Protein AF-A0A367RXK4-F1 (afdb_monomer)

Sequence (359 aa):
MDIIHFNPKTVFDVYQSHCEVLKSQDNNSQHDVTAGIRTALIRYTLPKWGFPLPSRSKLTSEEINAGLEFMKEVPISELKNALSYQQEVFNSLGNVASSRNYRFHLNKMLVWCHDQSWWKNAVKTNADKYCPPIRLKRGRVSDKVRVTNKKVTPRNANYSYRLKEEETEPGLQQELDNFFSFQTTIIGSRKRQDATLRPRSAMAHVNNSKRLLGWLHRFKGVPLEELSLKKLVPTSGLTRDGHRDEDAIEEVIDWIDEHLQWLREVREASPNTELKCVESLVAVAKFLYHKESKYQSRVQVGGRRDTCKLGHVVNNYCREALVDLLTCPKMIKEELNFCTVNRSFHLFLSLTLAHKWPF

Organism: NCBI:txid1844469

Secondary structure (DSSP, 8-state):
---------BHHHHHHHHHHHHHHH-TT-SS-TTHHHHHHHHTTTGGGGTPPPP-SSS--HHHHHHHHHHHHHSBGGGGGGHHHHHHHHHHHH---TTHHHHHHHHHHHHHHHHTSTTHHHHT---GGGS----S-TTS---SS---------TTSTT---SPPSTTS-HHHHHHHHHHHHHHH----SS--SSPPPPHHHHHHHHHHHHHHHHHHHHHH---GGG--GGGTS---SB-TTS-B-HHHHHHHHHHHHHHHHHHHHHH---HHHHHHHHHHHHHHHHHHHTTHHHHS-GGGGSS---S---S-HHHHHHHHHHHTTT--HHHHHHHTTS---S--HHHHHHHHTSS----

Radius of gyration: 31.73 Å; Cα contacts (8 Å, |Δi|>4): 237; chains: 1; bounding box: 57×64×86 Å

pLDDT: mean 80.11, std 23.35, range [25.17, 98.38]

Solvent-accessible surface area (backbone atoms only — not comparable to full-atom values): 21804 Å² total; per-residue (Å²): 131,85,82,71,94,66,76,65,66,19,41,35,51,50,51,52,56,51,45,52,52,55,49,72,74,46,84,79,60,94,60,74,81,53,54,54,41,51,47,27,41,52,61,37,28,36,42,74,76,70,43,80,71,73,91,59,97,65,84,47,73,65,58,49,51,52,42,52,57,51,26,58,73,38,54,41,48,57,62,80,49,38,73,57,39,27,49,52,43,40,62,75,72,44,91,56,89,59,51,69,58,32,50,50,39,46,49,52,53,51,54,56,43,68,73,38,84,50,41,66,68,54,50,58,63,71,49,95,79,40,76,77,79,73,93,50,86,90,50,90,76,54,95,57,78,78,78,65,86,65,76,78,41,73,61,37,89,84,44,74,52,47,55,49,77,90,64,49,48,72,68,43,47,52,52,50,51,51,48,43,44,64,41,46,52,82,75,68,94,60,82,61,95,64,79,66,41,56,66,73,60,34,50,49,34,54,54,42,50,37,29,54,53,20,40,38,35,76,75,68,65,46,56,69,90,73,56,44,77,53,75,79,46,82,66,87,33,53,42,98,88,67,45,78,32,63,71,60,40,50,54,51,47,55,54,50,49,52,53,50,50,46,35,43,77,46,48,64,50,52,72,72,55,50,51,53,46,51,57,26,49,56,53,49,45,49,61,76,41,56,64,62,73,64,65,71,56,73,72,73,76,68,69,76,91,63,98,62,98,73,91,54,66,75,70,36,49,74,37,44,65,56,32,68,74,68,55,63,68,73,52,55,66,60,45,75,77,53,74,93,75,91,82,63,70,72,63,49,63,63,56,68,75,73,72,84,83,80,135

Foldseek 3Di:
DDQPPDQDFFQLSLLVVVLVVQCVVCVDDPDRSSLLQLCLCLAQQCVLVPHDHDPDPDQDPVSSVVSSVVRRVHTPLSLVCRLVSSVVSCVVVDDDVCSVSSSVSSVVSVVVLVPRPNNCVRNPPVVVPPDPPDPPVVDPPPVPPPPPVPDCFLQHPPDALFDDPVLADPVQVVQLVLLLCVQAPPPDPPDDPDDRDDSVLSVLLSRLLSNVLSCCCPPVVDHSVRRHLCVLPVDLQADPVRDGNVVSLVVNVVVLVVVVVCCCPRHVDDVVVSVSSLVSNLSSSCSVCVPVLVPPDCVVVPPDPPDDPPPCPSVCCSCVVSCVVPDPPVVVVVCVVPDDDDDDPVVVVVVVVPDDDDD

Structure (mmCIF, N/CA/C/O backbone):
data_AF-A0A367RXK4-F1
#
_entry.id   AF-A0A367RXK4-F1
#
loop_
_atom_site.group_PDB
_atom_site.id
_atom_site.type_symbol
_atom_site.label_atom_id
_atom_site.label_alt_id
_atom_site.label_comp_id
_atom_site.label_asym_id
_atom_site.label_entity_id
_atom_site.label_seq_id
_atom_site.pdbx_PDB_ins_code
_atom_site.Cartn_x
_atom_site.Cartn_y
_atom_site.Cartn_z
_atom_site.occupancy
_atom_site.B_iso_or_equiv
_atom_site.auth_seq_id
_atom_site.auth_comp_id
_atom_site.auth_asym_id
_atom_site.auth_atom_id
_atom_site.pdbx_PDB_model_num
ATOM 1 N N . MET A 1 1 ? -9.122 12.058 -32.932 1.00 55.03 1 MET A N 1
ATOM 2 C CA . MET A 1 1 ? -7.810 11.570 -33.396 1.00 55.03 1 MET A CA 1
ATOM 3 C C . MET A 1 1 ? -8.080 10.861 -34.698 1.00 55.03 1 MET A C 1
ATOM 5 O O . MET A 1 1 ? -8.753 9.836 -34.666 1.00 55.03 1 MET A O 1
ATOM 9 N N . ASP A 1 2 ? -7.674 11.454 -35.814 1.00 48.31 2 ASP A N 1
ATOM 10 C CA . ASP A 1 2 ? -7.877 10.841 -37.123 1.00 48.31 2 ASP A CA 1
ATOM 11 C C . ASP A 1 2 ? -7.058 9.555 -37.202 1.00 48.31 2 ASP A C 1
ATOM 13 O O . ASP A 1 2 ? -5.872 9.526 -36.866 1.00 48.31 2 ASP A O 1
ATOM 17 N N . ILE A 1 3 ? -7.721 8.465 -37.576 1.00 54.34 3 ILE A N 1
ATOM 18 C CA . ILE A 1 3 ? -7.092 7.157 -37.715 1.00 54.34 3 ILE A CA 1
ATOM 19 C C . ILE A 1 3 ? -6.316 7.197 -39.029 1.00 54.34 3 ILE A C 1
ATOM 21 O O . ILE A 1 3 ? -6.854 6.902 -40.094 1.00 54.34 3 ILE A O 1
ATOM 25 N N . ILE A 1 4 ? -5.053 7.612 -38.972 1.00 57.44 4 ILE A N 1
ATOM 26 C CA . ILE A 1 4 ? -4.162 7.529 -40.127 1.00 57.44 4 ILE A CA 1
ATOM 27 C C . ILE A 1 4 ? -4.018 6.040 -40.464 1.00 57.44 4 ILE A C 1
ATOM 29 O O . ILE A 1 4 ? -3.531 5.256 -39.647 1.00 57.44 4 ILE A O 1
ATOM 33 N N . HIS A 1 5 ? -4.437 5.638 -41.666 1.00 68.25 5 HIS A N 1
ATOM 34 C CA . HIS A 1 5 ? -4.214 4.296 -42.216 1.00 68.25 5 HIS A CA 1
ATOM 35 C C . HIS A 1 5 ? -2.736 4.102 -42.600 1.00 68.25 5 HIS A C 1
ATOM 37 O O . HIS A 1 5 ? -2.394 3.819 -43.745 1.00 68.25 5 HIS A O 1
ATOM 43 N N . PHE A 1 6 ? -1.840 4.291 -41.636 1.00 82.56 6 PHE A N 1
ATOM 44 C CA . PHE A 1 6 ? -0.409 4.093 -41.793 1.00 82.56 6 PHE A CA 1
ATOM 45 C C . PHE A 1 6 ? -0.049 2.663 -41.389 1.00 82.56 6 PHE A C 1
ATOM 47 O O . PHE A 1 6 ? -0.399 2.216 -40.296 1.00 82.56 6 PHE A O 1
ATOM 54 N N . ASN A 1 7 ? 0.634 1.937 -42.275 1.00 90.00 7 ASN A N 1
ATOM 55 C CA . ASN A 1 7 ? 1.140 0.593 -42.004 1.00 90.00 7 ASN A CA 1
ATOM 56 C C . ASN A 1 7 ? 2.679 0.631 -41.987 1.00 90.00 7 ASN A C 1
ATOM 58 O O . ASN A 1 7 ? 3.295 0.421 -43.037 1.00 90.00 7 ASN A O 1
ATOM 62 N N . PRO A 1 8 ? 3.296 0.966 -40.838 1.00 94.62 8 PRO A N 1
ATOM 63 C CA . PRO A 1 8 ? 4.744 1.106 -40.735 1.00 94.62 8 PRO A CA 1
ATOM 64 C C . PRO A 1 8 ? 5.441 -0.227 -41.018 1.00 94.62 8 PRO A C 1
ATOM 66 O O . PRO A 1 8 ? 5.018 -1.281 -40.533 1.00 94.62 8 PRO A O 1
ATOM 69 N N . LYS A 1 9 ? 6.527 -0.181 -41.793 1.00 95.25 9 LYS A N 1
ATOM 70 C CA . LYS A 1 9 ? 7.332 -1.368 -42.129 1.00 95.25 9 LYS A CA 1
ATOM 71 C C . LYS A 1 9 ? 8.598 -1.442 -41.282 1.00 95.25 9 LYS A C 1
ATOM 73 O O . LYS A 1 9 ? 9.065 -2.534 -40.951 1.00 95.25 9 LYS A O 1
ATOM 78 N N . THR A 1 10 ? 9.132 -0.283 -40.923 1.00 97.50 10 THR A N 1
ATOM 79 C CA . THR A 1 10 ? 10.448 -0.127 -40.304 1.00 97.50 10 THR A CA 1
ATOM 80 C C . THR A 1 10 ? 10.332 0.500 -38.918 1.00 97.50 10 THR A C 1
ATOM 82 O O . THR A 1 10 ? 9.300 1.072 -38.554 1.00 97.50 10 THR A O 1
ATOM 85 N N . VAL A 1 11 ? 11.396 0.407 -38.119 1.00 97.31 11 VAL A N 1
ATOM 86 C CA . VAL A 1 11 ? 11.463 1.111 -36.827 1.00 97.31 11 VAL A CA 1
ATOM 87 C C . VAL A 1 11 ? 11.439 2.630 -37.022 1.00 97.31 11 VAL A C 1
ATOM 89 O O . VAL A 1 11 ? 10.850 3.339 -36.202 1.00 97.31 11 VAL A O 1
ATOM 92 N N . PHE A 1 12 ? 12.031 3.126 -38.112 1.00 98.00 12 PHE A N 1
ATOM 93 C CA . PHE A 1 12 ? 12.039 4.550 -38.446 1.00 98.00 12 PHE A CA 1
ATOM 94 C C . PHE A 1 12 ? 10.624 5.105 -38.644 1.00 98.00 12 PHE A C 1
ATOM 96 O O . PHE A 1 12 ? 10.294 6.134 -38.055 1.00 98.00 12 PHE A O 1
ATOM 103 N N . ASP A 1 13 ? 9.773 4.387 -39.380 1.00 97.00 13 ASP A N 1
ATOM 104 C CA . ASP A 1 13 ? 8.375 4.772 -39.620 1.00 97.00 13 ASP A CA 1
ATOM 105 C C . ASP A 1 13 ? 7.622 4.996 -38.297 1.00 97.00 13 ASP A C 1
ATOM 107 O O . ASP A 1 13 ? 6.962 6.014 -38.089 1.00 97.00 13 ASP A O 1
ATOM 111 N N . VAL A 1 14 ? 7.779 4.056 -37.358 1.00 96.94 14 VAL A N 1
ATOM 112 C CA . VAL A 1 14 ? 7.170 4.119 -36.020 1.00 96.94 14 VAL A CA 1
ATOM 113 C C . VAL A 1 14 ? 7.707 5.301 -35.220 1.00 96.94 14 VAL A C 1
ATOM 115 O O . VAL A 1 14 ? 6.940 6.030 -34.585 1.00 96.94 14 VAL A O 1
ATOM 118 N N . TYR A 1 15 ? 9.028 5.486 -35.234 1.00 97.81 15 TYR A N 1
ATOM 119 C CA . TYR A 1 15 ? 9.692 6.583 -34.542 1.00 97.81 15 TYR A CA 1
ATOM 120 C C . TYR A 1 15 ? 9.209 7.943 -35.057 1.00 97.81 15 TYR A C 1
ATOM 122 O O . TYR A 1 15 ? 8.906 8.822 -34.245 1.00 97.81 15 TYR A O 1
ATOM 130 N N . GLN A 1 16 ? 9.093 8.108 -36.376 1.00 97.44 16 GLN A N 1
ATOM 131 C CA . GLN A 1 16 ? 8.635 9.345 -37.000 1.00 97.44 16 GLN A CA 1
ATOM 132 C C . GLN A 1 16 ? 7.192 9.664 -36.596 1.00 97.44 16 GLN A C 1
ATOM 134 O O . GLN A 1 16 ? 6.947 10.746 -36.056 1.00 97.44 16 GLN A O 1
ATOM 139 N N . SER A 1 17 ? 6.269 8.708 -36.743 1.00 95.75 17 SER A N 1
ATOM 140 C CA . SER A 1 17 ? 4.870 8.904 -36.338 1.00 95.75 17 SER A CA 1
ATOM 141 C C . SER A 1 17 ? 4.739 9.221 -34.844 1.00 95.75 17 SER A C 1
ATOM 143 O O . SER A 1 17 ? 3.982 10.109 -34.453 1.00 95.75 17 SER A O 1
ATOM 145 N N . HIS A 1 18 ? 5.512 8.556 -33.981 1.00 96.62 18 HIS A N 1
ATOM 146 C CA . HIS A 1 18 ? 5.501 8.862 -32.549 1.00 96.62 18 HIS A CA 1
ATOM 147 C C . HIS A 1 18 ? 6.065 10.263 -32.248 1.00 96.62 18 HIS A C 1
ATOM 149 O O . HIS A 1 18 ? 5.551 10.960 -31.372 1.00 96.62 18 HIS A O 1
ATOM 155 N N . CYS A 1 19 ? 7.095 10.713 -32.972 1.00 96.50 19 CYS A N 1
ATOM 156 C CA . CYS A 1 19 ? 7.625 12.072 -32.831 1.00 96.50 19 CYS A CA 1
ATOM 157 C C . CYS A 1 19 ? 6.608 13.142 -33.239 1.00 96.50 19 CYS A C 1
ATOM 159 O O . CYS A 1 19 ? 6.538 14.178 -32.580 1.00 96.50 19 CYS A O 1
ATOM 161 N N . GLU A 1 20 ? 5.825 12.906 -34.290 1.00 95.56 20 GLU A N 1
ATOM 162 C CA . GLU A 1 20 ? 4.738 13.802 -34.707 1.00 95.56 20 GLU A CA 1
ATOM 163 C C . GLU A 1 20 ? 3.678 13.930 -33.607 1.00 95.56 20 GLU A C 1
ATOM 165 O O . GLU A 1 20 ? 3.304 15.044 -33.234 1.00 95.56 20 GLU A O 1
ATOM 170 N N . VAL A 1 21 ? 3.292 12.807 -32.991 1.00 95.38 21 VAL A N 1
ATOM 171 C CA . VAL A 1 21 ? 2.383 12.804 -31.835 1.00 95.38 21 VAL A CA 1
ATOM 172 C C . VAL A 1 21 ? 2.969 13.598 -30.668 1.00 95.38 21 VAL A C 1
ATOM 174 O O . VAL A 1 21 ? 2.283 14.461 -30.120 1.00 95.38 21 VAL A O 1
ATOM 177 N N . LEU A 1 22 ? 4.235 13.367 -30.301 1.00 95.38 22 LEU A N 1
ATOM 178 C CA . LEU A 1 22 ? 4.876 14.104 -29.206 1.00 95.38 22 LEU A CA 1
ATOM 179 C C . LEU A 1 22 ? 4.922 15.613 -29.469 1.00 95.38 22 LEU A C 1
ATOM 181 O O . LEU A 1 22 ? 4.637 16.388 -28.561 1.00 95.38 22 LEU A O 1
ATOM 185 N N . LYS A 1 23 ? 5.243 16.024 -30.700 1.00 94.88 23 LYS A N 1
ATOM 186 C CA . LYS A 1 23 ? 5.263 17.439 -31.095 1.00 94.88 23 LYS A CA 1
ATOM 187 C C . LYS A 1 23 ? 3.870 18.066 -31.038 1.00 94.88 23 LYS A C 1
ATOM 189 O O . LYS A 1 23 ? 3.745 19.177 -30.547 1.00 94.88 23 LYS A O 1
ATOM 194 N N . SER A 1 24 ? 2.828 17.346 -31.460 1.00 93.81 24 SER A N 1
ATOM 195 C CA . SER A 1 24 ? 1.442 17.843 -31.412 1.00 93.81 24 SER A CA 1
ATOM 196 C C . SER A 1 24 ? 0.888 18.015 -29.991 1.00 93.81 24 SER A C 1
ATOM 198 O O . SER A 1 24 ? -0.009 18.824 -29.763 1.00 93.81 24 SER A O 1
ATOM 200 N N . GLN A 1 25 ? 1.407 17.243 -29.030 1.00 93.75 25 GLN A N 1
ATOM 201 C CA . GLN A 1 25 ? 1.009 17.324 -27.622 1.00 93.75 25 GLN A CA 1
ATOM 202 C C . GLN A 1 25 ? 1.717 18.455 -26.873 1.00 93.75 25 GLN A C 1
ATOM 204 O O . GLN A 1 25 ? 1.211 18.904 -25.846 1.00 93.75 25 GLN A O 1
ATOM 209 N N . ASP A 1 26 ? 2.872 18.901 -27.365 1.00 91.69 26 ASP A N 1
ATOM 210 C CA . ASP A 1 26 ? 3.733 19.863 -26.685 1.00 91.69 26 ASP A CA 1
ATOM 211 C C . ASP A 1 26 ? 4.008 21.089 -27.567 1.00 91.69 26 ASP A C 1
ATOM 213 O O . ASP A 1 26 ? 5.137 21.376 -27.964 1.00 91.69 26 ASP A O 1
ATOM 217 N N . ASN A 1 27 ? 2.937 21.825 -27.879 1.00 82.94 27 ASN A N 1
ATOM 218 C CA . ASN A 1 27 ? 2.985 22.996 -28.762 1.00 82.94 27 ASN A CA 1
ATOM 219 C C . ASN A 1 27 ? 3.806 24.176 -28.196 1.00 82.94 27 ASN A C 1
ATOM 221 O O . ASN A 1 27 ? 4.097 25.109 -28.938 1.00 82.94 27 ASN A O 1
ATOM 225 N N . ASN A 1 28 ? 4.177 24.153 -26.907 1.00 84.50 28 ASN A N 1
ATOM 226 C CA . ASN A 1 28 ? 4.788 25.290 -26.201 1.00 84.50 28 ASN A CA 1
ATOM 227 C C . ASN A 1 28 ? 6.190 25.012 -25.630 1.00 84.50 28 ASN A C 1
ATOM 229 O O . ASN A 1 28 ? 6.777 25.896 -25.000 1.00 84.50 28 ASN A O 1
ATOM 233 N N . SER A 1 29 ? 6.747 23.813 -25.808 1.00 83.81 29 SER A N 1
ATOM 234 C CA . SER A 1 29 ? 8.076 23.500 -25.282 1.00 83.81 29 SER A CA 1
ATOM 235 C C . SER A 1 29 ? 9.185 24.172 -26.097 1.00 83.81 29 SER A C 1
ATOM 237 O O . SER A 1 29 ? 9.329 23.948 -27.296 1.00 83.81 29 SER A O 1
ATOM 239 N N . GLN A 1 30 ? 10.050 24.933 -25.416 1.00 87.56 30 GLN A N 1
ATOM 240 C CA . GLN A 1 30 ? 11.322 25.419 -25.975 1.00 87.56 30 GLN A CA 1
ATOM 241 C C . GLN A 1 30 ? 12.348 24.292 -26.194 1.00 87.56 30 GLN A C 1
ATOM 243 O O . GLN A 1 30 ? 13.388 24.501 -26.819 1.00 87.56 30 GLN A O 1
ATOM 248 N N . HIS A 1 31 ? 12.095 23.100 -25.653 1.00 90.44 31 HIS A N 1
ATOM 249 C CA . HIS A 1 31 ? 13.011 21.968 -25.685 1.00 90.44 31 HIS A CA 1
ATOM 250 C C . HIS A 1 31 ? 12.566 20.899 -26.686 1.00 90.44 31 HIS A C 1
ATOM 252 O O . HIS A 1 31 ? 11.378 20.635 -26.870 1.00 90.44 31 HIS A O 1
ATOM 258 N N . ASP A 1 32 ? 13.544 20.225 -27.296 1.00 92.19 32 ASP A N 1
ATOM 259 C CA . ASP A 1 32 ? 13.300 19.090 -28.184 1.00 92.19 32 ASP A CA 1
ATOM 260 C C . ASP A 1 32 ? 12.764 17.883 -27.390 1.00 92.19 32 ASP A C 1
ATOM 262 O O . ASP A 1 32 ? 13.521 17.081 -26.832 1.00 92.19 32 ASP A O 1
ATOM 266 N N . VAL A 1 33 ? 11.438 17.733 -27.377 1.00 94.56 33 VAL A N 1
ATOM 267 C CA . VAL A 1 33 ? 10.710 16.635 -26.714 1.00 94.56 33 VAL A CA 1
ATOM 268 C C . VAL A 1 33 ? 11.082 15.250 -27.247 1.00 94.56 33 VAL A C 1
ATOM 270 O O . VAL A 1 33 ? 10.872 14.237 -26.573 1.00 94.56 33 VAL A O 1
ATOM 273 N N . THR A 1 34 ? 11.671 15.182 -28.444 1.00 96.75 34 THR A N 1
ATOM 274 C CA . THR A 1 34 ? 12.065 13.922 -29.082 1.00 96.75 34 THR A CA 1
ATOM 275 C C . THR A 1 34 ? 13.455 13.453 -28.650 1.00 96.75 34 THR A C 1
ATOM 277 O O . THR A 1 34 ? 13.804 12.286 -28.851 1.00 96.75 34 THR A O 1
ATOM 280 N N . ALA A 1 35 ? 14.245 14.310 -27.991 1.00 96.44 35 ALA A N 1
ATOM 281 C CA . ALA A 1 35 ? 15.627 14.009 -27.624 1.00 96.44 35 ALA A CA 1
ATOM 282 C C . ALA A 1 35 ? 15.754 12.781 -26.705 1.00 96.44 35 ALA A C 1
ATOM 284 O O . ALA A 1 35 ? 16.677 11.974 -26.866 1.00 96.44 35 ALA A O 1
ATOM 285 N N . GLY A 1 36 ? 14.811 12.605 -25.772 1.00 96.50 36 GLY A N 1
ATOM 286 C CA . GLY A 1 36 ? 14.798 11.478 -24.836 1.00 96.50 36 GLY A CA 1
ATOM 287 C C . GLY A 1 36 ? 14.614 10.129 -25.536 1.00 96.50 36 GLY A C 1
ATOM 288 O O . GLY A 1 36 ? 15.398 9.205 -25.309 1.00 96.50 36 GLY A O 1
ATOM 289 N N . ILE A 1 37 ? 13.626 10.028 -26.433 1.00 98.00 37 ILE A N 1
ATOM 290 C CA . ILE A 1 37 ? 13.363 8.796 -27.192 1.00 98.00 37 ILE A CA 1
ATOM 291 C C . ILE A 1 37 ? 14.432 8.548 -28.263 1.00 98.00 37 ILE A C 1
ATOM 293 O O . ILE A 1 37 ? 14.891 7.415 -28.402 1.00 98.00 37 ILE A O 1
ATOM 297 N N . ARG A 1 38 ? 14.916 9.601 -28.938 1.00 97.94 38 ARG A N 1
ATOM 298 C CA . ARG A 1 38 ? 16.024 9.511 -29.902 1.00 97.94 38 ARG A CA 1
ATOM 299 C C . ARG A 1 38 ? 17.268 8.909 -29.252 1.00 97.94 38 ARG A C 1
ATOM 301 O O . ARG A 1 38 ? 17.848 7.966 -29.779 1.00 97.94 38 ARG A O 1
ATOM 308 N N . THR A 1 39 ? 17.630 9.397 -28.065 1.00 97.62 39 THR A N 1
ATOM 309 C CA . THR A 1 39 ? 18.773 8.867 -27.305 1.00 97.62 39 THR A CA 1
ATOM 310 C C . THR A 1 39 ? 18.522 7.432 -26.839 1.00 97.62 39 THR A C 1
ATOM 312 O O . THR A 1 39 ? 19.407 6.587 -26.960 1.00 97.62 39 THR A O 1
ATOM 315 N N . ALA A 1 40 ? 17.316 7.132 -26.339 1.00 98.00 40 ALA A N 1
ATOM 316 C CA . ALA A 1 40 ? 16.949 5.792 -25.884 1.00 98.00 40 ALA A CA 1
ATOM 317 C C . ALA A 1 40 ? 17.069 4.735 -26.995 1.00 98.00 40 ALA A C 1
ATOM 319 O O . ALA A 1 40 ? 17.552 3.631 -26.730 1.00 98.00 40 ALA A O 1
ATOM 320 N N . LEU A 1 41 ? 16.672 5.079 -28.224 1.00 98.19 41 LEU A N 1
ATOM 321 C CA . LEU A 1 41 ? 16.794 4.203 -29.384 1.00 98.19 41 LEU A CA 1
ATOM 322 C C . LEU A 1 41 ? 18.239 4.131 -29.886 1.00 98.19 41 LEU A C 1
ATOM 324 O O . LEU A 1 41 ? 18.839 3.062 -29.803 1.00 98.19 41 LEU A O 1
ATOM 328 N N . ILE A 1 42 ? 18.816 5.251 -30.339 1.00 98.06 42 ILE A N 1
ATOM 329 C CA . ILE A 1 42 ? 20.115 5.265 -31.040 1.00 98.06 42 ILE A CA 1
ATOM 330 C C . ILE A 1 42 ? 21.240 4.738 -30.155 1.00 98.06 42 ILE A C 1
ATOM 332 O O . ILE A 1 42 ? 22.014 3.886 -30.574 1.00 98.06 42 ILE A O 1
ATOM 336 N N . ARG A 1 43 ? 21.330 5.218 -28.912 1.00 97.25 43 ARG A N 1
ATOM 337 C CA . ARG A 1 43 ? 22.456 4.865 -28.045 1.00 97.25 43 ARG A CA 1
ATOM 338 C C . ARG A 1 43 ? 22.274 3.536 -27.334 1.00 97.25 43 ARG A C 1
ATOM 340 O O . ARG A 1 43 ? 23.256 2.847 -27.094 1.00 97.25 43 ARG A O 1
ATOM 347 N N . TYR A 1 44 ? 21.051 3.221 -26.922 1.00 97.88 44 TYR A N 1
ATOM 348 C CA . TYR A 1 44 ? 20.831 2.125 -25.981 1.00 97.88 44 TYR A CA 1
ATOM 349 C C . TYR A 1 44 ? 20.040 0.961 -26.563 1.00 97.88 44 TYR A C 1
ATOM 351 O O . TYR A 1 44 ? 20.020 -0.086 -25.936 1.00 97.88 44 TYR A O 1
ATOM 359 N N . THR A 1 45 ? 19.421 1.098 -27.736 1.00 97.88 45 THR A N 1
ATOM 360 C CA . THR A 1 45 ? 18.643 0.011 -28.355 1.00 97.88 45 THR A CA 1
ATOM 361 C C . THR A 1 45 ? 19.305 -0.492 -29.636 1.00 97.88 45 THR A C 1
ATOM 363 O O . THR A 1 45 ? 19.572 -1.687 -29.740 1.00 97.88 45 THR A O 1
ATOM 366 N N . LEU A 1 46 ? 19.653 0.407 -30.567 1.00 98.06 46 LEU A N 1
ATOM 367 C CA . LEU A 1 46 ? 20.262 0.043 -31.853 1.00 98.06 46 LEU A CA 1
ATOM 368 C C . LEU A 1 46 ? 21.559 -0.776 -31.744 1.00 98.06 46 LEU A C 1
ATOM 370 O O . LEU A 1 46 ? 21.756 -1.635 -32.603 1.00 98.06 46 LEU A O 1
ATOM 374 N N . PRO A 1 47 ? 22.431 -0.605 -30.725 1.00 98.00 47 PRO A N 1
ATOM 375 C CA . PRO A 1 47 ? 23.657 -1.397 -30.662 1.00 98.00 47 PRO A CA 1
ATOM 376 C C . PRO A 1 47 ? 23.439 -2.904 -30.589 1.00 98.00 47 PRO A C 1
ATOM 378 O O . PRO A 1 47 ? 24.272 -3.678 -31.048 1.00 98.00 47 PRO A O 1
ATOM 381 N N . LYS A 1 48 ? 22.288 -3.344 -30.072 1.00 97.38 48 LYS A N 1
ATOM 382 C CA . LYS A 1 48 ? 21.927 -4.767 -30.065 1.00 97.38 48 LYS A CA 1
ATOM 383 C C . LYS A 1 48 ? 21.473 -5.293 -31.418 1.00 97.38 48 LYS A C 1
ATOM 385 O O . LYS A 1 48 ? 21.504 -6.499 -31.624 1.00 97.38 48 LYS A O 1
ATOM 390 N N . TRP A 1 49 ? 21.108 -4.404 -32.331 1.00 97.31 49 TRP A N 1
ATOM 391 C CA . TRP A 1 49 ? 20.793 -4.724 -33.720 1.00 97.31 49 TRP A CA 1
ATOM 392 C C . TRP A 1 49 ? 22.008 -4.595 -34.646 1.00 97.31 49 TRP A C 1
ATOM 394 O O . TRP A 1 49 ? 21.869 -4.794 -35.844 1.00 97.31 49 TRP A O 1
ATOM 404 N N . GLY A 1 50 ? 23.194 -4.290 -34.104 1.00 97.44 50 GLY A N 1
ATOM 405 C CA . GLY A 1 50 ? 24.442 -4.189 -34.866 1.00 97.44 50 GLY A CA 1
ATOM 406 C C . GLY A 1 50 ? 24.901 -2.761 -35.166 1.00 97.44 50 GLY A C 1
ATOM 407 O O . GLY A 1 50 ? 25.931 -2.587 -35.811 1.00 97.44 50 GLY A O 1
ATOM 408 N N . PHE A 1 51 ? 24.196 -1.733 -34.686 1.00 97.62 51 PHE A N 1
ATOM 409 C CA . PHE A 1 51 ? 24.652 -0.349 -34.836 1.00 97.62 51 PHE A CA 1
ATOM 410 C C . PHE A 1 51 ? 25.888 -0.071 -33.953 1.00 97.62 51 PHE A C 1
ATOM 412 O O . PHE A 1 51 ? 25.932 -0.518 -32.803 1.00 97.62 51 PHE A O 1
ATOM 419 N N . PRO A 1 52 ? 26.901 0.676 -34.421 1.00 96.75 52 PRO A N 1
ATOM 420 C CA . PRO A 1 52 ? 28.063 0.998 -33.599 1.00 96.75 52 PRO A CA 1
ATOM 421 C C . PRO A 1 52 ? 27.671 1.816 -32.361 1.00 96.75 52 PRO A C 1
ATOM 423 O O . PRO A 1 52 ? 26.872 2.750 -32.423 1.00 96.75 52 PRO A O 1
ATOM 426 N N . LEU A 1 53 ? 28.256 1.472 -31.212 1.00 95.12 53 LEU A N 1
ATOM 427 C CA . LEU A 1 53 ? 28.021 2.200 -29.970 1.00 95.12 53 LEU A CA 1
ATOM 428 C C . LEU A 1 53 ? 28.653 3.610 -30.053 1.00 95.12 53 LEU A C 1
ATOM 430 O O . LEU A 1 53 ? 29.864 3.709 -30.268 1.00 95.12 53 LEU A O 1
ATOM 434 N N . PRO A 1 54 ? 27.889 4.695 -29.818 1.00 92.75 54 PRO A N 1
ATOM 435 C CA . PRO A 1 54 ? 28.428 6.055 -29.824 1.00 92.75 54 PRO A CA 1
ATOM 436 C C . PRO A 1 54 ? 29.514 6.242 -28.759 1.00 92.75 54 PRO A C 1
ATOM 438 O O . PRO A 1 54 ? 29.301 5.913 -27.590 1.00 92.75 54 PRO A O 1
ATOM 441 N N . SER A 1 55 ? 30.663 6.811 -29.132 1.00 87.44 55 SER A N 1
ATOM 442 C CA . SER A 1 55 ? 31.813 6.936 -28.219 1.00 87.44 55 SER A CA 1
ATOM 443 C C . SER A 1 55 ? 31.700 8.113 -27.243 1.00 87.44 55 SER A C 1
ATOM 445 O O . SER A 1 55 ? 32.341 8.115 -26.193 1.00 87.44 55 SER A O 1
ATOM 447 N N . ARG A 1 56 ? 30.915 9.147 -27.576 1.00 86.75 56 ARG A N 1
ATOM 448 C CA . ARG A 1 56 ? 30.821 10.397 -26.795 1.00 86.75 56 ARG A CA 1
ATOM 449 C C . ARG A 1 56 ? 29.582 10.437 -25.909 1.00 86.75 56 ARG A C 1
ATOM 451 O O . ARG A 1 56 ? 28.610 9.737 -26.148 1.00 86.75 56 ARG A O 1
ATOM 458 N N . SER A 1 57 ? 29.558 11.314 -24.902 1.00 85.38 57 SER A N 1
ATOM 459 C CA . SER A 1 57 ? 28.403 11.482 -24.001 1.00 85.38 57 SER A CA 1
ATOM 460 C C . SER A 1 57 ? 27.199 12.174 -24.655 1.00 85.38 57 SER A C 1
ATOM 462 O O . SER A 1 57 ? 26.065 11.900 -24.263 1.00 85.38 57 SER A O 1
ATOM 464 N N . LYS A 1 58 ? 27.413 13.002 -25.681 1.00 92.56 58 LYS A N 1
ATOM 465 C CA . LYS A 1 58 ? 26.364 13.623 -26.504 1.00 92.56 58 LYS A CA 1
ATOM 466 C C . LYS A 1 58 ? 26.414 13.041 -27.914 1.00 92.56 58 LYS A C 1
ATOM 468 O O . LYS A 1 58 ? 27.510 12.835 -28.423 1.00 92.56 58 LYS A O 1
ATOM 473 N N . LEU A 1 59 ? 25.246 12.782 -28.502 1.00 95.50 59 LEU A N 1
ATOM 474 C CA . LEU A 1 59 ? 25.144 12.306 -29.881 1.00 95.50 59 LEU A CA 1
ATOM 475 C C . LEU A 1 59 ? 25.486 13.442 -30.850 1.00 95.50 59 LEU A C 1
ATOM 477 O O . LEU A 1 59 ? 24.943 14.543 -30.707 1.00 95.50 59 LEU A O 1
ATOM 481 N N . THR A 1 60 ? 26.374 13.189 -31.808 1.00 96.69 60 THR A N 1
ATOM 482 C CA . THR A 1 60 ? 26.653 14.137 -32.899 1.00 96.69 60 THR A CA 1
ATOM 483 C C . THR A 1 60 ? 25.529 14.110 -33.939 1.00 96.69 60 THR A C 1
ATOM 485 O O . THR A 1 60 ? 24.739 13.168 -33.996 1.00 96.69 60 THR A O 1
ATOM 488 N N . SER A 1 61 ? 25.431 15.146 -34.777 1.00 96.12 61 SER A N 1
ATOM 489 C CA . SER A 1 61 ? 24.477 15.170 -35.897 1.00 96.12 61 SER A CA 1
ATOM 490 C C . SER A 1 61 ? 24.702 14.006 -36.865 1.00 96.12 61 SER A C 1
ATOM 492 O O . SER A 1 61 ? 23.739 13.407 -37.332 1.00 96.12 61 SER A O 1
ATOM 494 N N . GLU A 1 62 ? 25.962 13.646 -37.110 1.00 96.94 62 GLU A N 1
ATOM 495 C CA . GLU A 1 62 ? 26.352 12.501 -37.938 1.00 96.94 62 GLU A CA 1
ATOM 496 C C . GLU A 1 62 ? 25.882 11.172 -37.333 1.00 96.94 62 GLU A C 1
ATOM 498 O O . GLU A 1 62 ? 25.242 10.385 -38.024 1.00 96.94 62 GLU A O 1
ATOM 503 N N . GLU A 1 63 ? 26.110 10.950 -36.031 1.00 96.62 63 GLU A N 1
ATOM 504 C CA . GLU A 1 63 ? 25.631 9.754 -35.319 1.00 96.62 63 GLU A CA 1
ATOM 505 C C . GLU A 1 63 ? 24.099 9.672 -35.316 1.00 96.62 63 GLU A C 1
ATOM 507 O O . GLU A 1 63 ? 23.532 8.584 -35.436 1.00 96.62 63 GLU A O 1
ATOM 512 N N . ILE A 1 64 ? 23.419 10.817 -35.185 1.00 97.44 64 ILE A N 1
ATOM 513 C CA . ILE A 1 64 ? 21.957 10.886 -35.253 1.00 97.44 64 ILE A CA 1
ATOM 514 C C . ILE A 1 64 ? 21.479 10.478 -36.643 1.00 97.44 64 ILE A C 1
ATOM 516 O O . ILE A 1 64 ? 20.628 9.599 -36.745 1.00 97.44 64 ILE A O 1
ATOM 520 N N . ASN A 1 65 ? 22.029 11.080 -37.697 1.00 97.81 65 ASN A N 1
ATOM 521 C CA . ASN A 1 65 ? 21.627 10.787 -39.069 1.00 97.81 65 ASN A CA 1
ATOM 522 C C . ASN A 1 65 ? 21.912 9.323 -39.425 1.00 97.81 65 ASN A C 1
ATOM 524 O O . ASN A 1 65 ? 21.020 8.643 -39.920 1.00 97.81 65 ASN A O 1
ATOM 528 N N . ALA A 1 66 ? 23.093 8.804 -39.079 1.00 97.81 66 ALA A N 1
ATOM 529 C CA . ALA A 1 66 ? 23.435 7.398 -39.284 1.00 97.81 66 ALA A CA 1
ATOM 530 C C . ALA A 1 66 ? 22.486 6.454 -38.526 1.00 97.81 66 ALA A C 1
ATOM 532 O O . ALA A 1 66 ? 22.040 5.450 -39.076 1.00 97.81 66 ALA A O 1
ATOM 533 N N . GLY A 1 67 ? 22.131 6.786 -37.280 1.00 97.75 67 GLY A N 1
ATOM 534 C CA . GLY A 1 67 ? 21.172 6.006 -36.499 1.00 97.75 67 GLY A CA 1
ATOM 535 C C . GLY A 1 67 ? 19.764 6.023 -37.097 1.00 97.75 67 GLY A C 1
ATOM 536 O O . GLY A 1 67 ? 19.083 4.999 -37.083 1.00 97.75 67 GLY A O 1
ATOM 537 N N . LEU A 1 68 ? 19.327 7.161 -37.642 1.00 98.00 68 LEU A N 1
ATOM 538 C CA . LEU A 1 68 ? 18.033 7.284 -38.317 1.00 98.00 68 LEU A CA 1
ATOM 539 C C . LEU A 1 68 ? 17.996 6.517 -39.643 1.00 98.00 68 LEU A C 1
ATOM 541 O O . LEU A 1 68 ? 16.995 5.858 -39.912 1.00 98.00 68 LEU A O 1
ATOM 545 N N . GLU A 1 69 ? 19.071 6.551 -40.435 1.00 98.25 69 GLU A N 1
ATOM 546 C CA . GLU A 1 69 ? 19.184 5.729 -41.646 1.00 98.25 69 GLU A CA 1
ATOM 547 C C . GLU A 1 69 ? 19.159 4.236 -41.302 1.00 98.25 69 GLU A C 1
ATOM 549 O O . GLU A 1 69 ? 18.363 3.492 -41.869 1.00 98.25 69 GLU A O 1
ATOM 554 N N . PHE A 1 70 ? 19.914 3.809 -40.286 1.00 98.31 70 PHE A N 1
ATOM 555 C CA . PHE A 1 70 ? 19.912 2.414 -39.837 1.00 98.31 70 PHE A CA 1
ATOM 556 C C . PHE A 1 70 ? 18.520 1.945 -39.377 1.00 98.31 70 PHE A C 1
ATOM 558 O O . PHE A 1 70 ? 18.106 0.825 -39.662 1.00 98.31 70 PHE A O 1
ATOM 565 N N . MET A 1 71 ? 17.734 2.806 -38.716 1.00 98.31 71 MET A N 1
ATOM 566 C CA . MET A 1 71 ? 16.356 2.471 -38.318 1.00 98.31 71 MET A CA 1
ATOM 567 C C . MET A 1 71 ? 15.422 2.164 -39.498 1.00 98.31 71 MET A C 1
ATOM 569 O O . MET A 1 71 ? 14.399 1.507 -39.281 1.00 98.31 71 MET A O 1
ATOM 573 N N . LYS A 1 72 ? 15.734 2.629 -40.715 1.00 98.19 72 LYS A N 1
ATOM 574 C CA . LYS A 1 72 ? 14.966 2.296 -41.927 1.00 98.19 72 LYS A CA 1
ATOM 575 C C . LYS A 1 72 ? 15.232 0.865 -42.393 1.00 98.19 72 LYS A C 1
ATOM 577 O O . LYS A 1 72 ? 14.394 0.278 -43.065 1.00 98.19 72 LYS A O 1
ATOM 582 N N . GLU A 1 73 ? 16.371 0.292 -42.023 1.00 98.00 73 GLU A N 1
ATOM 583 C CA . GLU A 1 73 ? 16.727 -1.091 -42.352 1.00 98.00 73 GLU A CA 1
ATOM 584 C C . GLU A 1 73 ? 16.170 -2.082 -41.320 1.00 98.00 73 GLU A C 1
ATOM 586 O O . GLU A 1 73 ? 15.902 -3.240 -41.640 1.00 98.00 73 GLU A O 1
ATOM 591 N N . VAL A 1 74 ? 15.951 -1.631 -40.079 1.00 97.38 74 VAL A N 1
ATOM 592 C CA . VAL A 1 74 ? 15.462 -2.492 -38.997 1.00 97.38 74 VAL A CA 1
ATOM 593 C C . VAL A 1 74 ? 13.957 -2.756 -39.150 1.00 97.38 74 VAL A C 1
ATOM 595 O O . VAL A 1 74 ? 13.154 -1.813 -39.125 1.00 97.38 74 VAL A O 1
ATOM 598 N N . PRO A 1 75 ? 13.532 -4.032 -39.235 1.00 96.62 75 PRO A N 1
ATOM 599 C CA . PRO A 1 75 ? 12.123 -4.370 -39.333 1.00 96.62 75 PRO A CA 1
ATOM 600 C C . PRO A 1 75 ? 11.397 -4.082 -38.019 1.00 96.62 75 PRO A C 1
ATOM 602 O O . PRO A 1 75 ? 11.910 -4.292 -36.917 1.00 96.62 75 PRO A O 1
ATOM 605 N N . ILE A 1 76 ? 10.138 -3.670 -38.136 1.00 95.69 76 ILE A N 1
ATOM 606 C CA . ILE A 1 76 ? 9.283 -3.314 -36.997 1.00 95.69 76 ILE A CA 1
ATOM 607 C C . ILE A 1 76 ? 9.121 -4.429 -35.947 1.00 95.69 76 ILE A C 1
ATOM 609 O O . ILE A 1 76 ? 8.905 -4.149 -34.766 1.00 95.69 76 ILE A O 1
ATOM 613 N N . SER A 1 77 ? 9.267 -5.695 -36.350 1.00 94.06 77 SER A N 1
ATOM 614 C CA . SER A 1 77 ? 9.179 -6.864 -35.469 1.00 94.06 77 SER A CA 1
ATOM 615 C C . SER A 1 77 ? 10.208 -6.849 -34.335 1.00 94.06 77 SER A C 1
ATOM 617 O O . SER A 1 77 ? 9.940 -7.398 -33.262 1.00 94.06 77 SER A O 1
ATOM 619 N N . GLU A 1 78 ? 11.351 -6.185 -34.528 1.00 95.19 78 GLU A N 1
ATOM 620 C CA . GLU A 1 78 ? 12.410 -6.086 -33.519 1.00 95.19 78 GLU A CA 1
ATOM 621 C C . GLU A 1 78 ? 12.005 -5.259 -32.290 1.00 95.19 78 GLU A C 1
ATOM 623 O O . GLU A 1 78 ? 12.520 -5.478 -31.186 1.00 95.19 78 GLU A O 1
ATOM 628 N N . LEU A 1 79 ? 11.018 -4.362 -32.420 1.00 95.50 79 LEU A N 1
ATOM 629 C CA . LEU A 1 79 ? 10.550 -3.539 -31.298 1.00 95.50 79 LEU A CA 1
ATOM 630 C C . LEU A 1 79 ? 9.984 -4.368 -30.139 1.00 95.50 79 LEU A C 1
ATOM 632 O O . LEU A 1 79 ? 10.018 -3.914 -28.993 1.00 95.50 79 LEU A O 1
ATOM 636 N N . LYS A 1 80 ? 9.534 -5.602 -30.397 1.00 93.00 80 LYS A N 1
ATOM 637 C CA . LYS A 1 80 ? 9.033 -6.526 -29.367 1.00 93.00 80 LYS A CA 1
ATOM 638 C C . LYS A 1 80 ? 10.050 -6.771 -28.249 1.00 93.00 80 LYS A C 1
ATOM 640 O O . LYS A 1 80 ? 9.667 -6.895 -27.086 1.00 93.00 80 LYS A O 1
ATOM 645 N N . ASN A 1 81 ? 11.334 -6.826 -28.595 1.00 94.25 81 ASN A N 1
ATOM 646 C CA . ASN A 1 81 ? 12.413 -7.157 -27.666 1.00 94.25 81 ASN A CA 1
ATOM 647 C C . ASN A 1 81 ? 13.224 -5.925 -27.231 1.00 94.25 81 ASN A C 1
ATOM 649 O O . ASN A 1 81 ? 14.151 -6.056 -26.430 1.00 94.25 81 ASN A O 1
ATOM 653 N N . ALA A 1 82 ? 12.853 -4.722 -27.686 1.00 96.38 82 ALA A N 1
ATOM 654 C CA . ALA A 1 82 ? 13.635 -3.499 -27.501 1.00 96.38 82 ALA A CA 1
ATOM 655 C C . ALA A 1 82 ? 13.983 -3.200 -26.029 1.00 96.38 82 ALA A C 1
ATOM 657 O O . ALA A 1 82 ? 15.113 -2.832 -25.727 1.00 96.38 82 ALA A O 1
ATOM 658 N N . LEU A 1 83 ? 13.060 -3.421 -25.080 1.00 97.19 83 LEU A N 1
ATOM 659 C CA . LEU A 1 83 ? 13.337 -3.215 -23.646 1.00 97.19 83 LEU A CA 1
ATOM 660 C C . LEU A 1 83 ? 14.324 -4.232 -23.056 1.00 97.19 83 LEU A C 1
ATOM 662 O O . LEU A 1 83 ? 14.988 -3.915 -22.065 1.00 97.19 83 LEU A O 1
ATOM 666 N N . SER A 1 84 ? 14.381 -5.449 -23.602 1.00 96.19 84 SER A N 1
ATOM 667 C CA . SER A 1 84 ? 15.360 -6.463 -23.189 1.00 96.19 84 SER A CA 1
ATOM 668 C C . SER A 1 84 ? 16.736 -6.086 -23.715 1.00 96.19 84 SER A C 1
ATOM 670 O O . SER A 1 84 ? 17.682 -5.964 -22.942 1.00 96.19 84 SER A O 1
ATOM 672 N N . TYR A 1 85 ? 16.807 -5.776 -25.009 1.00 96.88 85 TYR A N 1
ATOM 673 C CA . TYR A 1 85 ? 18.025 -5.320 -25.665 1.00 96.88 85 TYR A CA 1
ATOM 674 C C . TYR A 1 85 ? 18.611 -4.086 -24.978 1.00 96.88 85 TYR A C 1
ATOM 676 O O . TYR A 1 85 ? 19.794 -4.067 -24.646 1.00 96.88 85 TYR A O 1
ATOM 684 N N . GLN A 1 86 ? 17.769 -3.109 -24.640 1.00 96.94 86 GLN A N 1
ATOM 685 C CA . GLN A 1 86 ? 18.206 -1.923 -23.912 1.00 96.94 86 GLN A CA 1
ATOM 686 C C . GLN A 1 86 ? 18.818 -2.253 -22.545 1.00 96.94 86 GLN A C 1
ATOM 688 O O . GLN A 1 86 ? 19.825 -1.663 -22.154 1.00 96.94 86 GLN A O 1
ATOM 693 N N . GLN A 1 87 ? 18.242 -3.219 -21.822 1.00 96.69 87 GLN A N 1
ATOM 694 C CA . GLN A 1 87 ? 18.787 -3.655 -20.538 1.00 96.69 87 GLN A CA 1
ATOM 695 C C . GLN A 1 87 ? 20.146 -4.336 -20.700 1.00 96.69 87 GLN A C 1
ATOM 697 O O . GLN A 1 87 ? 21.043 -4.102 -19.894 1.00 96.69 87 GLN A O 1
ATOM 702 N N . GLU A 1 88 ? 20.322 -5.151 -21.736 1.00 96.94 88 GLU A N 1
ATOM 703 C CA . GLU A 1 88 ? 21.609 -5.781 -22.018 1.00 96.94 88 GLU A CA 1
ATOM 704 C C . GLU A 1 88 ? 22.689 -4.753 -22.368 1.00 96.94 88 GLU A C 1
ATOM 706 O O . GLU A 1 88 ? 23.823 -4.890 -21.911 1.00 96.94 88 GLU A O 1
ATOM 711 N N . VAL A 1 89 ? 22.342 -3.704 -23.125 1.00 97.00 89 VAL A N 1
ATOM 712 C CA . VAL A 1 89 ? 23.273 -2.597 -23.393 1.00 97.00 89 VAL A CA 1
ATOM 713 C C . VAL A 1 89 ? 23.635 -1.884 -22.093 1.00 97.00 89 VAL A C 1
ATOM 715 O O . VAL A 1 89 ? 24.818 -1.691 -21.828 1.00 97.00 89 VAL A O 1
ATOM 718 N N . PHE A 1 90 ? 22.666 -1.567 -21.226 1.00 96.56 90 PHE A N 1
ATOM 719 C CA . PHE A 1 90 ? 22.974 -0.986 -19.913 1.00 96.56 90 PHE A CA 1
ATOM 720 C C . PHE A 1 90 ? 23.899 -1.879 -19.088 1.00 96.56 90 PHE A C 1
ATOM 722 O O . PHE A 1 90 ? 24.871 -1.382 -18.534 1.00 96.56 90 PHE A O 1
ATOM 729 N N . ASN A 1 91 ? 23.656 -3.188 -19.066 1.00 95.81 91 ASN A N 1
ATOM 730 C CA . ASN A 1 91 ? 24.512 -4.124 -18.343 1.00 95.81 91 ASN A CA 1
ATOM 731 C C . ASN A 1 91 ? 25.947 -4.125 -18.900 1.00 95.81 91 ASN A C 1
ATOM 733 O O . ASN A 1 91 ? 26.889 -4.144 -18.115 1.00 95.81 91 ASN A O 1
ATOM 737 N N . SER A 1 92 ? 26.120 -4.053 -20.227 1.00 95.88 92 SER A N 1
ATOM 738 C CA . SER A 1 92 ? 27.452 -3.977 -20.850 1.00 95.88 92 SER A CA 1
ATOM 739 C C . SER A 1 92 ? 28.185 -2.658 -20.589 1.00 95.88 92 SER A C 1
ATOM 741 O O . SER A 1 92 ? 29.406 -2.649 -20.481 1.00 95.88 92 SER A O 1
ATOM 743 N N . LEU A 1 93 ? 27.449 -1.551 -20.454 1.00 94.50 93 LEU A N 1
ATOM 744 C CA . LEU A 1 93 ? 28.010 -0.226 -20.172 1.00 94.50 93 LEU A CA 1
ATOM 745 C C . LEU A 1 93 ? 28.250 0.016 -18.675 1.00 94.50 93 LEU A C 1
ATOM 747 O O . LEU A 1 93 ? 28.893 0.998 -18.307 1.00 94.50 93 LEU A O 1
ATOM 751 N N . GLY A 1 94 ? 27.713 -0.842 -17.806 1.00 93.44 94 GLY A N 1
ATOM 752 C CA . GLY A 1 94 ? 27.752 -0.668 -16.360 1.00 93.44 94 GLY A CA 1
ATOM 753 C C . GLY A 1 94 ? 26.731 0.359 -15.854 1.00 93.44 94 GLY A C 1
ATOM 754 O O . GLY A 1 94 ? 25.600 0.447 -16.332 1.00 93.44 94 GLY A O 1
ATOM 755 N N . ASN A 1 95 ? 27.096 1.122 -14.822 1.00 87.62 95 ASN A N 1
ATOM 756 C CA . ASN A 1 95 ? 26.163 1.998 -14.109 1.00 87.62 95 ASN A CA 1
ATOM 757 C C . ASN A 1 95 ? 25.790 3.260 -14.915 1.00 87.62 95 ASN A C 1
ATOM 759 O O . ASN A 1 95 ? 26.336 4.345 -14.712 1.00 87.62 95 ASN A O 1
ATOM 763 N N . VAL A 1 96 ? 24.822 3.133 -15.825 1.00 93.56 96 VAL A N 1
ATOM 764 C CA . VAL A 1 96 ? 24.236 4.268 -16.549 1.00 93.56 96 VAL A CA 1
ATOM 765 C C . VAL A 1 96 ? 23.229 4.979 -15.639 1.00 93.56 96 VAL A C 1
ATOM 767 O O . VAL A 1 96 ? 22.087 4.534 -15.490 1.00 93.56 96 VAL A O 1
ATOM 770 N N . ALA A 1 97 ? 23.633 6.119 -15.068 1.00 90.94 97 ALA A N 1
ATOM 771 C CA . ALA A 1 97 ? 22.840 6.898 -14.106 1.00 90.94 97 ALA A CA 1
ATOM 772 C C . ALA A 1 97 ? 21.411 7.225 -14.592 1.00 90.94 97 ALA A C 1
ATOM 774 O O . ALA A 1 97 ? 20.457 7.209 -13.817 1.00 90.94 97 ALA A O 1
ATOM 775 N N . SER A 1 98 ? 21.240 7.471 -15.894 1.00 93.75 98 SER A N 1
ATOM 776 C CA . SER A 1 98 ? 19.950 7.826 -16.503 1.00 93.75 98 SER A CA 1
ATOM 777 C C . SER A 1 98 ? 19.219 6.647 -17.164 1.00 93.75 98 SER A C 1
ATOM 779 O O . SER A 1 98 ? 18.240 6.864 -17.881 1.00 93.75 98 SER A O 1
ATOM 781 N N . SER A 1 99 ? 19.641 5.400 -16.919 1.00 95.19 99 SER A N 1
ATOM 782 C CA . SER A 1 99 ? 19.033 4.182 -17.492 1.00 95.19 99 SER A CA 1
ATOM 783 C C . SER A 1 99 ? 17.516 4.121 -17.286 1.00 95.19 99 SER A C 1
ATOM 785 O O . SER A 1 99 ? 16.763 3.861 -18.227 1.00 95.19 99 SER A O 1
ATOM 787 N N . ARG A 1 100 ? 17.044 4.457 -16.078 1.00 95.75 100 ARG A N 1
ATOM 788 C CA . ARG A 1 100 ? 15.612 4.511 -15.746 1.00 95.75 100 ARG A CA 1
ATOM 789 C C . ARG A 1 100 ? 14.841 5.500 -16.626 1.00 95.75 100 ARG A C 1
ATOM 791 O O . ARG A 1 100 ? 13.725 5.189 -17.035 1.00 95.75 100 ARG A O 1
ATOM 798 N N . ASN A 1 101 ? 15.428 6.658 -16.931 1.00 96.56 101 ASN A N 1
ATOM 799 C CA . ASN A 1 101 ? 14.785 7.690 -17.744 1.00 96.56 101 ASN A CA 1
ATOM 800 C C . ASN A 1 101 ? 14.684 7.268 -19.219 1.00 96.56 101 ASN A C 1
ATOM 802 O O . ASN A 1 101 ? 13.617 7.347 -19.825 1.00 96.56 101 ASN A O 1
ATOM 806 N N . TYR A 1 102 ? 15.763 6.732 -19.795 1.00 97.06 102 TYR A N 1
ATOM 807 C CA . TYR A 1 102 ? 15.740 6.246 -21.180 1.00 97.06 102 TYR A CA 1
ATOM 808 C C . TYR A 1 102 ? 14.812 5.040 -21.361 1.00 97.06 102 TYR A C 1
ATOM 810 O O . TYR A 1 102 ? 14.112 4.944 -22.372 1.00 97.06 102 TYR A O 1
ATOM 818 N N . ARG A 1 103 ? 14.737 4.160 -20.355 1.00 97.12 103 ARG A N 1
ATOM 819 C CA . ARG A 1 103 ? 13.770 3.057 -20.334 1.00 97.12 103 ARG A CA 1
ATOM 820 C C . ARG A 1 103 ? 12.332 3.560 -20.263 1.00 97.12 103 ARG A C 1
ATOM 822 O O . ARG A 1 103 ? 11.466 3.007 -20.933 1.00 97.12 103 ARG A O 1
ATOM 829 N N . PHE A 1 104 ? 12.077 4.616 -19.491 1.00 97.50 104 PHE A N 1
ATOM 830 C CA . PHE A 1 104 ? 10.765 5.257 -19.433 1.00 97.50 104 PHE A CA 1
ATOM 831 C C . PHE A 1 104 ? 10.330 5.791 -20.806 1.00 97.50 104 PHE A C 1
ATOM 833 O O . PHE A 1 104 ? 9.221 5.482 -21.240 1.00 97.50 104 PHE A O 1
ATOM 840 N N . HIS A 1 105 ? 11.203 6.509 -21.524 1.00 97.62 105 HIS A N 1
ATOM 841 C CA . HIS A 1 105 ? 10.885 7.022 -22.862 1.00 97.62 105 HIS A CA 1
ATOM 842 C C . HIS A 1 105 ? 10.602 5.904 -23.874 1.00 97.62 105 HIS A C 1
ATOM 844 O O . HIS A 1 105 ? 9.592 5.967 -24.575 1.00 97.62 105 HIS A O 1
ATOM 850 N N . LEU A 1 106 ? 11.444 4.863 -23.916 1.00 98.00 106 LEU A N 1
ATOM 851 C CA . LEU A 1 106 ? 11.224 3.714 -24.799 1.00 98.00 106 LEU A CA 1
ATOM 852 C C . LEU A 1 106 ? 9.920 2.981 -24.454 1.00 98.00 106 LEU A C 1
ATOM 854 O O . LEU A 1 106 ? 9.129 2.675 -25.341 1.00 98.00 106 LEU A O 1
ATOM 858 N N . ASN A 1 107 ? 9.651 2.756 -23.165 1.00 97.75 107 ASN A N 1
ATOM 859 C CA . ASN A 1 107 ? 8.412 2.122 -22.722 1.00 97.75 107 ASN A CA 1
ATOM 860 C C . ASN A 1 107 ? 7.176 2.954 -23.096 1.00 97.75 107 ASN A C 1
ATOM 862 O O . ASN A 1 107 ? 6.171 2.382 -23.501 1.00 97.75 107 ASN A O 1
ATOM 866 N N . LYS A 1 108 ? 7.246 4.288 -23.007 1.00 97.00 108 LYS A N 1
ATOM 867 C CA . LYS A 1 108 ? 6.149 5.173 -23.428 1.00 97.00 108 LYS A CA 1
ATOM 868 C C . LYS A 1 108 ? 5.844 5.013 -24.923 1.00 97.00 108 LYS A C 1
ATOM 870 O O . LYS A 1 108 ? 4.678 4.865 -25.275 1.00 97.00 108 LYS A O 1
ATOM 875 N N . MET A 1 109 ? 6.876 4.961 -25.772 1.00 97.62 109 MET A N 1
ATOM 876 C CA . MET A 1 109 ? 6.709 4.703 -27.209 1.00 97.62 109 MET A CA 1
ATOM 877 C C . MET A 1 109 ? 6.097 3.321 -27.469 1.00 97.62 109 MET A C 1
ATOM 879 O O . MET A 1 109 ? 5.181 3.208 -28.273 1.00 97.62 109 MET A O 1
ATOM 883 N N . LEU A 1 110 ? 6.556 2.274 -26.774 1.00 96.81 110 LEU A N 1
ATOM 884 C CA . LEU A 1 110 ? 6.019 0.918 -26.947 1.00 96.81 110 LEU A CA 1
ATOM 885 C C . LEU A 1 110 ? 4.562 0.795 -26.490 1.00 96.81 110 LEU A C 1
ATOM 887 O O . LEU A 1 110 ? 3.780 0.125 -27.156 1.00 96.81 110 LEU A O 1
ATOM 891 N N . VAL A 1 111 ? 4.180 1.454 -25.392 1.00 96.06 111 VAL A N 1
ATOM 892 C CA . VAL A 1 111 ? 2.774 1.538 -24.963 1.00 96.06 111 VAL A CA 1
ATOM 893 C C . VAL A 1 111 ? 1.937 2.217 -26.045 1.00 96.06 111 VAL A C 1
ATOM 895 O O . VAL A 1 111 ? 0.922 1.663 -26.448 1.00 96.06 111 VAL A O 1
ATOM 898 N N . TRP A 1 112 ? 2.407 3.342 -26.592 1.00 95.88 112 TRP A N 1
ATOM 899 C CA . TRP A 1 112 ? 1.729 3.999 -27.709 1.00 95.88 112 TRP A CA 1
ATOM 900 C C . TRP A 1 112 ? 1.607 3.088 -28.940 1.00 95.88 112 TRP A C 1
ATOM 902 O O . TRP A 1 112 ? 0.544 3.051 -29.555 1.00 95.88 112 TRP A O 1
ATOM 912 N N . CYS A 1 113 ? 2.650 2.315 -29.270 1.00 95.12 113 CYS A N 1
ATOM 913 C CA . CYS A 1 113 ? 2.611 1.337 -30.359 1.00 95.12 113 CYS A CA 1
ATOM 914 C C . CYS A 1 113 ? 1.546 0.261 -30.108 1.00 95.12 113 CYS A C 1
ATOM 916 O O . CYS A 1 113 ? 0.799 -0.075 -31.018 1.00 95.12 113 CYS A O 1
ATOM 918 N N . HIS A 1 114 ? 1.441 -0.251 -28.877 1.00 93.19 114 HIS A N 1
ATOM 919 C CA . HIS A 1 114 ? 0.443 -1.256 -28.497 1.00 93.19 114 HIS A CA 1
ATOM 920 C C . HIS A 1 114 ? -1.004 -0.799 -28.716 1.00 93.19 114 HIS A C 1
ATOM 922 O O . HIS A 1 114 ? -1.859 -1.644 -28.994 1.00 93.19 114 HIS A O 1
ATOM 928 N N . ASP A 1 115 ? -1.256 0.505 -28.618 1.00 92.81 115 ASP A N 1
ATOM 929 C CA . ASP A 1 115 ? -2.569 1.105 -28.854 1.00 92.81 115 ASP A CA 1
ATOM 930 C C . ASP A 1 115 ? -2.877 1.286 -30.354 1.00 92.81 115 ASP A C 1
ATOM 932 O O . ASP A 1 115 ? -4.022 1.550 -30.723 1.00 92.81 115 ASP A O 1
ATOM 936 N N . GLN A 1 116 ? -1.887 1.116 -31.241 1.00 93.25 116 GLN A N 1
ATOM 937 C CA . GLN A 1 116 ? -2.085 1.243 -32.684 1.00 93.25 11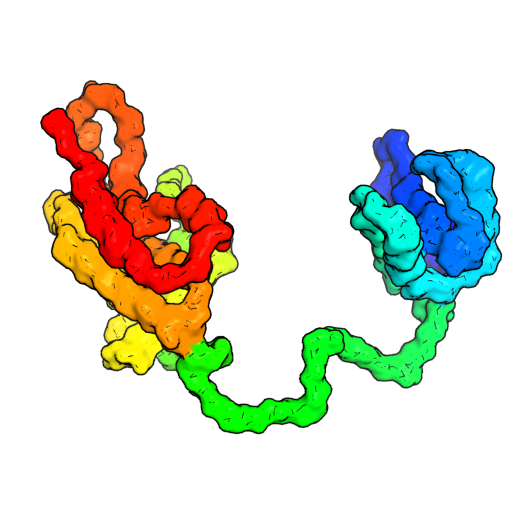6 GLN A CA 1
ATOM 938 C C . GLN A 1 116 ? -2.648 -0.040 -33.305 1.00 93.25 116 GLN A C 1
ATOM 940 O O . GLN A 1 116 ? -2.221 -1.159 -33.008 1.00 93.25 116 GLN A O 1
ATOM 945 N N . SER A 1 117 ? -3.572 0.120 -34.256 1.00 91.44 117 SER A N 1
ATOM 946 C CA . SER A 1 117 ? -4.228 -0.998 -34.949 1.00 91.44 117 SER A CA 1
ATOM 947 C C . SER A 1 117 ? -3.247 -1.882 -35.730 1.00 91.44 117 SER A C 1
ATOM 949 O O . SER A 1 117 ? -3.414 -3.103 -35.775 1.00 91.44 117 SER A O 1
ATOM 951 N N . TRP A 1 118 ? -2.190 -1.292 -36.294 1.00 91.69 118 TRP A N 1
ATOM 952 C CA . TRP A 1 118 ? -1.178 -1.992 -37.087 1.00 91.69 118 TRP A CA 1
ATOM 953 C C . TRP A 1 118 ? -0.223 -2.858 -36.248 1.00 91.69 118 TRP A C 1
ATOM 955 O O . TRP A 1 118 ? 0.364 -3.801 -36.780 1.00 91.69 118 TRP A O 1
ATOM 965 N N . TRP A 1 119 ? -0.086 -2.615 -34.940 1.00 92.44 119 TRP A N 1
ATOM 966 C CA . TRP A 1 119 ? 0.911 -3.291 -34.097 1.00 92.44 119 TRP A CA 1
ATOM 967 C C . TRP A 1 119 ? 0.711 -4.806 -34.013 1.00 92.44 119 TRP A C 1
ATOM 969 O O . TRP A 1 119 ? 1.675 -5.571 -34.082 1.00 92.44 119 TRP A O 1
ATOM 979 N N . LYS A 1 120 ? -0.549 -5.257 -33.936 1.00 87.25 120 LYS A N 1
ATOM 980 C CA . LYS A 1 120 ? -0.891 -6.690 -33.906 1.00 87.25 120 LYS A CA 1
ATOM 981 C C . LYS A 1 120 ? -0.403 -7.421 -35.160 1.00 87.25 120 LYS A C 1
ATOM 983 O O . LYS A 1 120 ? 0.122 -8.527 -35.058 1.00 87.25 120 LYS A O 1
ATOM 988 N N . ASN A 1 121 ? -0.533 -6.773 -36.317 1.00 86.88 121 ASN A N 1
ATOM 989 C CA . ASN A 1 121 ? -0.119 -7.320 -37.606 1.00 86.88 121 ASN A CA 1
ATOM 990 C C . ASN A 1 121 ? 1.401 -7.249 -37.782 1.00 86.88 121 ASN A C 1
ATOM 992 O O . ASN A 1 121 ? 2.009 -8.203 -38.258 1.00 86.88 121 ASN A O 1
ATOM 996 N N . ALA A 1 122 ? 2.009 -6.134 -37.376 1.00 85.31 122 ALA A N 1
ATOM 997 C CA . ALA A 1 122 ? 3.434 -5.861 -37.524 1.00 85.31 122 ALA A CA 1
ATOM 998 C C . ALA A 1 122 ? 4.315 -6.800 -36.691 1.00 85.31 122 ALA A C 1
ATOM 1000 O O . ALA A 1 122 ? 5.336 -7.295 -37.165 1.00 85.31 122 ALA A O 1
ATOM 1001 N N . VAL A 1 123 ? 3.910 -7.083 -35.452 1.00 82.88 123 VAL A N 1
ATOM 1002 C CA . VAL A 1 123 ? 4.724 -7.886 -34.532 1.00 82.88 123 VAL A CA 1
ATOM 1003 C C . VAL A 1 123 ? 4.555 -9.389 -34.770 1.00 82.88 123 VAL A C 1
ATOM 1005 O O . VAL A 1 123 ? 5.303 -10.157 -34.164 1.00 82.88 123 VAL A O 1
ATOM 1008 N N . LYS A 1 124 ? 3.612 -9.809 -35.644 1.00 70.00 124 LYS A N 1
ATOM 1009 C CA . LYS A 1 124 ? 3.235 -11.211 -35.939 1.00 70.00 124 LYS A CA 1
ATOM 1010 C C . LYS A 1 124 ? 3.582 -12.141 -34.780 1.00 70.00 124 LYS A C 1
ATOM 1012 O O . LYS A 1 124 ? 4.284 -13.142 -34.918 1.00 70.00 124 LYS A O 1
ATOM 1017 N N . THR A 1 125 ? 3.120 -11.800 -33.581 1.00 57.09 125 THR A N 1
ATOM 1018 C CA . THR A 1 125 ? 3.019 -12.822 -32.556 1.00 57.09 125 THR A CA 1
ATOM 1019 C C . THR A 1 125 ? 2.051 -13.824 -33.150 1.00 57.09 125 THR A C 1
ATOM 1021 O O . THR A 1 125 ? 0.949 -13.424 -33.507 1.00 57.09 125 THR A O 1
ATOM 1024 N N . ASN A 1 126 ? 2.455 -15.087 -33.295 1.00 51.34 126 ASN A N 1
ATOM 1025 C CA . ASN A 1 126 ? 1.566 -16.222 -33.560 1.00 51.34 126 ASN A CA 1
ATOM 1026 C C . ASN A 1 126 ? 0.554 -16.375 -32.399 1.00 51.34 126 ASN A C 1
ATOM 1028 O O . ASN A 1 126 ? 0.484 -17.414 -31.752 1.00 51.34 126 ASN A O 1
ATOM 1032 N N . ALA A 1 127 ? -0.159 -15.302 -32.060 1.00 52.00 127 ALA A N 1
ATOM 1033 C CA . ALA A 1 127 ? -1.035 -15.150 -30.917 1.00 52.00 127 ALA A CA 1
ATOM 1034 C C . ALA A 1 127 ? -2.367 -15.854 -31.172 1.00 52.00 127 ALA A C 1
ATOM 1036 O O . ALA A 1 127 ? -2.960 -16.349 -30.225 1.00 52.00 127 ALA A O 1
ATOM 1037 N N . ASP A 1 128 ? -2.765 -16.033 -32.435 1.00 49.38 128 ASP A N 1
ATOM 1038 C CA . ASP A 1 128 ? -3.983 -16.777 -32.783 1.00 49.38 128 ASP A CA 1
ATOM 1039 C C . ASP A 1 128 ? -3.851 -18.291 -32.519 1.00 49.38 128 ASP A C 1
ATOM 1041 O O . ASP A 1 128 ? -4.849 -19.000 -32.444 1.00 49.38 128 ASP A O 1
ATOM 1045 N N . LYS A 1 129 ? -2.626 -18.798 -32.301 1.00 50.12 129 LYS A N 1
ATOM 1046 C CA . LYS A 1 129 ? -2.362 -20.160 -31.788 1.00 50.12 129 LYS A CA 1
ATOM 1047 C C . LYS A 1 129 ? -1.841 -20.184 -30.352 1.00 50.12 129 LYS A C 1
ATOM 1049 O O . LYS A 1 129 ? -1.513 -21.250 -29.834 1.00 50.12 129 LYS A O 1
ATOM 1054 N N . TYR A 1 130 ? -1.754 -19.031 -29.700 1.00 49.62 130 TYR A N 1
ATOM 1055 C CA . TYR A 1 130 ? -1.244 -18.921 -28.344 1.00 49.62 130 TYR A CA 1
ATOM 1056 C C . TYR A 1 130 ? -2.393 -18.470 -27.449 1.00 49.62 130 TYR A C 1
ATOM 1058 O O . TYR A 1 130 ? -2.675 -17.278 -27.343 1.00 49.62 130 TYR A O 1
ATOM 1066 N N . CYS A 1 131 ? -3.053 -19.427 -26.780 1.00 49.41 131 CYS A N 1
ATOM 1067 C CA . CYS A 1 131 ? -3.833 -19.115 -25.581 1.00 49.41 131 CYS A CA 1
ATOM 1068 C C . CYS A 1 131 ? -3.034 -18.092 -24.758 1.00 49.41 131 CYS A C 1
ATOM 1070 O O . CYS A 1 131 ? -1.843 -18.328 -24.517 1.00 49.41 131 CYS A O 1
ATOM 1072 N N . PRO A 1 132 ? -3.621 -16.947 -24.370 1.00 55.81 132 PRO A N 1
ATOM 1073 C CA . PRO A 1 132 ? -2.873 -15.900 -23.692 1.00 55.81 132 PRO A CA 1
ATOM 1074 C C . PRO A 1 132 ? -2.156 -16.511 -22.483 1.00 55.81 132 PRO A C 1
ATOM 1076 O O . PRO A 1 132 ? -2.804 -17.197 -21.687 1.00 55.81 132 PRO A O 1
ATOM 1079 N N . PRO A 1 133 ? -0.834 -16.310 -22.308 1.00 51.09 133 PRO A N 1
ATOM 1080 C CA . PRO A 1 133 ? -0.185 -16.771 -21.102 1.00 51.09 133 PRO A CA 1
ATOM 1081 C C . PRO A 1 133 ? -0.740 -15.914 -19.971 1.00 51.09 133 PRO A C 1
ATOM 1083 O O . PRO A 1 133 ? -0.392 -14.738 -19.830 1.00 51.09 133 PRO A O 1
ATOM 1086 N N . ILE A 1 134 ? -1.633 -16.513 -19.185 1.00 51.00 134 ILE A N 1
ATOM 1087 C CA . ILE A 1 134 ? -2.096 -15.986 -17.908 1.00 51.00 134 ILE A CA 1
ATOM 1088 C C . ILE A 1 134 ? -0.857 -15.480 -17.163 1.00 51.00 134 ILE A C 1
ATOM 1090 O O . ILE A 1 134 ? 0.074 -16.236 -16.864 1.00 51.00 134 ILE A O 1
ATOM 1094 N N . ARG A 1 135 ? -0.815 -14.167 -16.915 1.00 46.03 135 ARG A N 1
ATOM 1095 C CA . ARG A 1 135 ? 0.266 -13.478 -16.201 1.00 46.03 135 ARG A CA 1
ATOM 1096 C C . ARG A 1 135 ? 0.230 -13.835 -14.710 1.00 46.03 135 ARG A C 1
ATOM 1098 O O . ARG A 1 135 ? -0.007 -12.979 -13.868 1.00 46.03 135 ARG A O 1
ATOM 1105 N N . LEU A 1 136 ? 0.493 -15.100 -14.383 1.00 47.34 136 LEU A N 1
ATOM 1106 C CA . LEU A 1 136 ? 0.655 -15.599 -13.013 1.00 47.34 136 LEU A CA 1
ATOM 1107 C C . LEU A 1 136 ? 2.001 -16.308 -12.790 1.00 47.34 136 LEU A C 1
ATOM 1109 O O . LEU A 1 136 ? 2.193 -16.961 -11.773 1.00 47.34 136 LEU A O 1
ATOM 1113 N N . LYS A 1 137 ? 3.002 -16.142 -13.666 1.00 44.66 137 LYS A N 1
ATOM 1114 C CA . LYS A 1 137 ? 4.330 -16.778 -13.500 1.00 44.66 137 LYS A CA 1
ATOM 1115 C C . LYS A 1 137 ? 5.286 -16.039 -12.540 1.00 44.66 137 LYS A C 1
ATOM 1117 O O . LYS A 1 137 ? 6.483 -15.946 -12.792 1.00 44.66 137 LYS A O 1
ATOM 1122 N N . ARG A 1 138 ? 4.771 -15.572 -11.397 1.00 46.66 138 ARG A N 1
ATOM 1123 C CA . ARG A 1 138 ? 5.530 -15.560 -10.124 1.00 46.66 138 ARG A CA 1
ATOM 1124 C C . ARG A 1 138 ? 4.940 -16.500 -9.064 1.00 46.66 138 ARG A C 1
ATOM 1126 O O . ARG A 1 138 ? 5.493 -16.592 -7.976 1.00 46.66 138 ARG A O 1
ATOM 1133 N N . GLY A 1 139 ? 3.897 -17.264 -9.385 1.00 49.25 139 GLY A N 1
ATOM 1134 C CA . GLY A 1 139 ? 3.444 -18.393 -8.579 1.00 49.25 139 GLY A CA 1
ATOM 1135 C C . GLY A 1 139 ? 3.403 -19.649 -9.437 1.00 49.25 139 GLY A C 1
ATOM 1136 O O . GLY A 1 139 ? 2.821 -19.647 -10.516 1.00 49.25 139 GLY A O 1
ATOM 1137 N N . ARG A 1 140 ? 4.030 -20.734 -8.978 1.00 46.12 140 ARG A N 1
ATOM 1138 C CA . ARG A 1 140 ? 3.786 -22.073 -9.522 1.00 46.12 140 ARG A CA 1
ATOM 1139 C C . ARG A 1 140 ? 2.306 -22.400 -9.300 1.00 46.12 140 ARG A C 1
ATOM 1141 O O . ARG A 1 140 ? 1.940 -22.813 -8.205 1.00 46.12 140 ARG A O 1
ATOM 1148 N N . VAL A 1 141 ? 1.460 -22.195 -10.303 1.00 46.78 141 VAL A N 1
ATOM 1149 C CA . VAL A 1 141 ? 0.122 -22.788 -10.315 1.00 46.78 141 VAL A CA 1
ATOM 1150 C C . VAL A 1 141 ? 0.336 -24.234 -10.735 1.00 46.78 141 VAL A C 1
ATOM 1152 O O . VAL A 1 141 ? 0.484 -24.533 -11.914 1.00 46.78 141 VAL A O 1
ATOM 1155 N N . SER A 1 142 ? 0.481 -25.134 -9.762 1.00 44.38 142 SER A N 1
ATOM 1156 C CA . SER A 1 142 ? 0.164 -26.527 -10.042 1.00 44.38 142 SER A CA 1
ATOM 1157 C C . SER A 1 142 ? -1.329 -26.562 -10.365 1.00 44.38 142 SER A C 1
ATOM 1159 O O . SER A 1 142 ? -2.127 -26.125 -9.541 1.00 44.38 142 SER A O 1
ATOM 1161 N N . ASP A 1 143 ? -1.710 -27.073 -11.536 1.00 50.16 143 ASP A N 1
ATOM 1162 C CA . ASP A 1 143 ? -3.119 -27.202 -11.971 1.00 50.16 143 ASP A CA 1
ATOM 1163 C C . ASP A 1 143 ? -3.969 -28.098 -11.060 1.00 50.16 143 ASP A C 1
ATOM 1165 O O . ASP A 1 143 ? -5.186 -28.180 -11.175 1.00 50.16 143 ASP A O 1
ATOM 1169 N N . LYS A 1 144 ? -3.338 -28.732 -10.078 1.00 49.78 144 LYS A N 1
ATOM 1170 C CA . LYS A 1 144 ? -4.016 -29.147 -8.862 1.00 49.78 144 LYS A CA 1
ATOM 1171 C C . LYS A 1 144 ? -3.710 -28.082 -7.831 1.00 49.78 144 LYS A C 1
ATOM 1173 O O . LYS A 1 144 ? -2.555 -28.001 -7.404 1.00 49.78 144 LYS A O 1
ATOM 1178 N N . VAL A 1 145 ? -4.709 -27.292 -7.417 1.00 53.22 145 VAL A N 1
ATOM 1179 C CA . VAL A 1 145 ? -4.653 -26.593 -6.125 1.00 53.22 145 VAL A CA 1
ATOM 1180 C C . VAL A 1 145 ? -4.161 -27.651 -5.157 1.00 53.22 145 VAL A C 1
ATOM 1182 O O . VAL A 1 145 ? -4.861 -28.633 -4.913 1.00 53.22 145 VAL A O 1
ATOM 1185 N N . ARG A 1 146 ? -2.899 -27.554 -4.724 1.00 51.41 146 ARG A N 1
ATOM 1186 C CA . ARG A 1 146 ? -2.361 -28.504 -3.765 1.00 51.41 146 ARG A CA 1
ATOM 1187 C C . ARG A 1 146 ? -3.110 -28.154 -2.496 1.00 51.41 146 ARG A C 1
ATOM 1189 O O . ARG A 1 146 ? -2.676 -27.278 -1.753 1.00 51.41 146 ARG A O 1
ATOM 1196 N N . VAL A 1 147 ? -4.261 -28.795 -2.298 1.00 55.41 147 VAL A N 1
ATOM 1197 C CA . VAL A 1 147 ? -4.978 -28.845 -1.034 1.00 55.41 147 VAL A CA 1
ATOM 1198 C C . VAL A 1 147 ? -4.039 -29.613 -0.123 1.00 55.41 147 VAL A C 1
ATOM 1200 O O . VAL A 1 147 ? -4.127 -30.821 0.070 1.00 55.41 147 VAL A O 1
ATOM 1203 N N . THR A 1 148 ? -2.993 -28.931 0.337 1.00 61.12 148 THR A N 1
ATOM 1204 C CA . THR A 1 148 ? -2.235 -29.432 1.454 1.00 61.12 148 THR A CA 1
ATOM 1205 C C . THR A 1 148 ? -3.230 -29.404 2.590 1.00 61.12 148 THR A C 1
ATOM 1207 O O . THR A 1 148 ? -3.646 -28.316 2.987 1.00 61.12 148 THR A O 1
ATOM 1210 N N . ASN A 1 149 ? -3.571 -30.575 3.121 1.00 70.19 149 ASN A N 1
ATOM 1211 C CA . ASN A 1 149 ? -4.264 -30.740 4.400 1.00 70.19 149 ASN A CA 1
ATOM 1212 C C . ASN A 1 149 ? -3.382 -30.245 5.568 1.00 70.19 149 ASN A C 1
ATOM 1214 O O . ASN A 1 149 ? -3.294 -30.868 6.623 1.00 70.19 149 ASN A O 1
ATOM 1218 N N . LYS A 1 150 ? -2.653 -29.139 5.368 1.00 74.62 150 LYS A N 1
ATOM 1219 C CA . LYS A 1 150 ? -1.926 -28.432 6.404 1.00 74.62 150 LYS A CA 1
ATOM 1220 C C . LYS A 1 150 ? -2.988 -27.832 7.303 1.00 74.62 150 LYS A C 1
ATOM 1222 O O . LYS A 1 150 ? -3.666 -26.882 6.916 1.00 74.62 150 LYS A O 1
ATOM 1227 N N . LYS A 1 151 ? -3.121 -28.407 8.497 1.00 78.94 151 LYS A N 1
ATOM 1228 C CA . LYS A 1 151 ? -3.923 -27.831 9.572 1.00 78.94 151 LYS A CA 1
ATOM 1229 C C . LYS A 1 151 ? -3.496 -26.371 9.734 1.00 78.94 151 LYS A C 1
ATOM 1231 O O . LYS A 1 151 ? -2.306 -26.078 9.873 1.00 78.94 151 LYS A O 1
ATOM 1236 N N . VAL A 1 152 ? -4.452 -25.456 9.619 1.00 83.81 152 VAL A N 1
ATOM 1237 C CA . VAL A 1 152 ? -4.201 -24.020 9.737 1.00 83.81 152 VAL A CA 1
ATOM 1238 C C . VAL A 1 152 ? -3.996 -23.729 11.221 1.00 83.81 152 VAL A C 1
ATOM 1240 O O . VAL A 1 152 ? -4.951 -23.560 11.967 1.00 83.81 152 VAL A O 1
ATOM 1243 N N . THR A 1 153 ? -2.743 -23.781 11.670 1.00 87.69 153 THR A N 1
ATOM 1244 C CA . THR A 1 153 ? -2.366 -23.474 13.054 1.00 87.69 153 THR A CA 1
ATOM 1245 C C . THR A 1 153 ? -2.255 -21.962 13.259 1.00 87.69 153 THR A C 1
ATOM 1247 O O . THR A 1 153 ? -2.013 -21.244 12.286 1.00 87.69 153 THR A O 1
ATOM 1250 N N . PRO A 1 154 ? -2.345 -21.458 14.504 1.00 85.19 154 PRO A N 1
ATOM 1251 C CA . PRO A 1 154 ? -2.143 -20.042 14.804 1.00 85.19 154 PRO A CA 1
ATOM 1252 C C . PRO A 1 154 ? -0.821 -19.459 14.297 1.00 85.19 154 PRO A C 1
ATOM 1254 O O . PRO A 1 154 ? -0.785 -18.277 13.993 1.00 85.19 154 PRO A O 1
ATOM 1257 N N . ARG A 1 155 ? 0.227 -20.268 14.104 1.00 84.69 155 ARG A N 1
ATOM 1258 C CA . ARG A 1 155 ? 1.499 -19.832 13.493 1.00 84.69 155 ARG A CA 1
ATOM 1259 C C . ARG A 1 155 ? 1.425 -19.599 11.984 1.00 84.69 155 ARG A C 1
ATOM 1261 O O . ARG A 1 155 ? 2.271 -18.928 11.407 1.00 84.69 155 ARG A O 1
ATOM 1268 N N . ASN A 1 156 ? 0.435 -20.172 11.304 1.00 83.75 156 ASN A N 1
ATOM 1269 C CA . ASN A 1 156 ? 0.333 -20.072 9.857 1.00 83.75 156 ASN A CA 1
ATOM 1270 C C . ASN A 1 156 ? -0.103 -18.653 9.456 1.00 83.75 156 ASN A C 1
ATOM 1272 O O . ASN A 1 156 ? -1.086 -18.129 9.985 1.00 83.75 156 ASN A O 1
ATOM 1276 N N . ALA A 1 157 ? 0.569 -18.044 8.477 1.00 78.00 157 ALA A N 1
ATOM 1277 C CA . ALA A 1 157 ? 0.230 -16.708 7.977 1.00 78.00 157 ALA A CA 1
ATOM 1278 C C . ALA A 1 157 ? -1.240 -16.601 7.523 1.00 78.00 157 ALA A C 1
ATOM 1280 O O . ALA A 1 157 ? -1.864 -15.552 7.674 1.00 78.00 157 ALA A O 1
ATOM 1281 N N . ASN A 1 158 ? -1.807 -17.715 7.047 1.00 82.81 158 ASN A N 1
ATOM 1282 C CA . ASN A 1 158 ? -3.197 -17.806 6.598 1.00 82.81 158 ASN A CA 1
ATOM 1283 C C . ASN A 1 158 ? -4.215 -17.952 7.741 1.00 82.81 158 ASN A C 1
ATOM 1285 O O . ASN A 1 158 ? -5.413 -17.832 7.496 1.00 82.81 158 ASN A O 1
ATOM 1289 N N . TYR A 1 159 ? -3.776 -18.225 8.974 1.00 89.12 159 TYR A N 1
ATOM 1290 C CA . TYR A 1 159 ? -4.680 -18.231 10.120 1.00 89.12 159 TYR A CA 1
ATOM 1291 C C . TYR A 1 159 ? -5.132 -16.799 10.403 1.00 89.12 159 TYR A C 1
ATOM 1293 O O . TYR A 1 159 ? -4.322 -15.914 10.695 1.00 89.12 159 TYR A O 1
ATOM 1301 N N . SER A 1 160 ? -6.436 -16.574 10.282 1.00 91.81 160 SER A N 1
ATOM 1302 C CA . SER A 1 160 ? -7.075 -15.301 10.579 1.00 91.81 160 SER A CA 1
ATOM 1303 C C . SER A 1 160 ? -7.781 -15.406 11.923 1.00 91.81 160 SER A C 1
ATOM 1305 O O . SER A 1 160 ? -8.768 -16.122 12.048 1.00 91.81 160 SER A O 1
ATOM 1307 N N . TYR A 1 161 ? -7.296 -14.655 12.910 1.00 95.56 161 TYR A N 1
ATOM 1308 C CA . TYR A 1 161 ? -7.979 -14.429 14.189 1.00 95.56 161 TYR A CA 1
ATOM 1309 C C . TYR A 1 161 ? -8.790 -13.127 14.183 1.00 95.56 161 TYR A C 1
ATOM 1311 O O . TYR A 1 161 ? -9.194 -12.636 15.229 1.00 95.56 161 TYR A O 1
ATOM 1319 N N . ARG A 1 162 ? -9.013 -12.538 13.004 1.00 97.00 162 ARG A N 1
ATOM 1320 C CA . ARG A 1 162 ? -9.938 -11.419 12.824 1.00 97.00 162 ARG A CA 1
ATOM 1321 C C . ARG A 1 162 ? -11.370 -11.914 13.014 1.00 97.00 162 ARG A C 1
ATOM 1323 O O . ARG A 1 162 ? -11.695 -12.978 12.493 1.00 97.00 162 ARG A O 1
ATOM 1330 N N . LEU A 1 163 ? -12.213 -11.134 13.693 1.00 97.56 163 LEU A N 1
ATOM 1331 C CA . LEU A 1 163 ? -13.661 -11.370 13.685 1.00 97.56 163 LEU A CA 1
ATOM 1332 C C . LEU A 1 163 ? -14.194 -11.460 12.251 1.00 97.56 163 LEU A C 1
ATOM 1334 O O . LEU A 1 163 ? -13.889 -10.602 11.407 1.00 97.56 163 LEU A O 1
ATOM 1338 N N . LYS A 1 164 ? -14.969 -12.509 11.987 1.00 97.06 164 LYS A N 1
ATOM 1339 C CA . LYS A 1 164 ? -15.727 -12.662 10.745 1.00 97.06 164 LYS A CA 1
ATOM 1340 C C . LYS A 1 164 ? -16.912 -11.701 10.747 1.00 97.06 164 LYS A C 1
ATOM 1342 O O . LYS A 1 164 ? -17.318 -11.195 11.788 1.00 97.06 164 LYS A O 1
ATOM 1347 N N . GLU A 1 165 ? -17.472 -11.462 9.570 1.00 97.06 165 GLU A N 1
ATOM 1348 C CA . GLU A 1 165 ? -18.665 -10.620 9.432 1.00 97.06 165 GLU A CA 1
ATOM 1349 C C . GLU A 1 165 ? -19.859 -11.230 10.177 1.00 97.06 165 GLU A C 1
ATOM 1351 O O . GLU A 1 165 ? -20.534 -10.520 10.905 1.00 97.06 165 GLU A O 1
ATOM 1356 N N . GLU A 1 166 ? -20.017 -12.555 10.115 1.00 97.69 166 GLU A N 1
ATOM 1357 C CA . GLU A 1 166 ? -21.040 -13.320 10.849 1.00 97.69 166 GLU A CA 1
ATOM 1358 C C . GLU A 1 166 ? -20.871 -13.271 12.378 1.00 97.69 166 GLU A C 1
ATOM 1360 O O . GLU A 1 166 ? -21.844 -13.369 13.111 1.00 97.69 166 GLU A O 1
ATOM 1365 N N . GLU A 1 167 ? -19.635 -13.119 12.862 1.00 97.50 167 GLU A N 1
ATOM 1366 C CA . GLU A 1 167 ? -19.312 -13.019 14.295 1.00 97.50 167 GLU A CA 1
ATOM 1367 C C . GLU A 1 167 ? -19.432 -11.573 14.809 1.00 97.50 167 GLU A C 1
ATOM 1369 O O . GLU A 1 167 ? -19.213 -11.315 15.990 1.00 97.50 167 GLU A O 1
ATOM 1374 N N . THR A 1 168 ? -19.692 -10.602 13.926 1.00 98.00 168 THR A N 1
ATOM 1375 C CA . THR A 1 168 ? -19.784 -9.193 14.312 1.00 98.00 168 THR A CA 1
ATOM 1376 C C . THR A 1 168 ? -21.240 -8.856 14.600 1.00 98.00 168 THR A C 1
ATOM 1378 O O . THR A 1 168 ? -22.026 -8.664 13.673 1.00 98.00 168 THR A O 1
ATOM 1381 N N . GLU A 1 169 ? -21.598 -8.748 15.880 1.00 97.88 169 GLU A N 1
ATOM 1382 C CA . GLU A 1 169 ? -22.951 -8.342 16.255 1.00 97.88 169 GLU A CA 1
ATOM 1383 C C . GLU A 1 169 ? -23.328 -6.966 15.676 1.00 97.88 169 GLU A C 1
ATOM 1385 O O . GLU A 1 169 ? -22.461 -6.090 15.552 1.00 97.88 169 GLU A O 1
ATOM 1390 N N . PRO A 1 170 ? -24.618 -6.718 15.373 1.00 98.00 170 PRO A N 1
ATOM 1391 C CA . PRO A 1 170 ? -25.063 -5.445 14.806 1.00 98.00 170 PRO A CA 1
ATOM 1392 C C . PRO A 1 170 ? -24.663 -4.224 15.646 1.00 98.00 170 PRO A C 1
ATOM 1394 O O . PRO A 1 170 ? -24.276 -3.197 15.086 1.00 98.00 170 PRO A O 1
ATOM 1397 N N . GLY A 1 171 ? -24.698 -4.342 16.980 1.00 98.00 171 GLY A N 1
ATOM 1398 C CA . GLY A 1 171 ? -24.280 -3.272 17.892 1.00 98.00 171 GLY A CA 1
ATOM 1399 C C . GLY A 1 171 ? -22.789 -2.947 17.771 1.00 98.00 171 GLY A C 1
ATOM 1400 O O . GLY A 1 171 ? -22.413 -1.782 17.630 1.00 98.00 171 GLY A O 1
ATOM 1401 N N . LEU A 1 172 ? -21.940 -3.977 17.725 1.00 98.06 172 LEU A N 1
ATOM 1402 C CA . LEU A 1 172 ? -20.501 -3.821 17.512 1.00 98.06 172 LEU A CA 1
ATOM 1403 C C . LEU A 1 172 ? -20.190 -3.262 16.116 1.00 98.06 172 LEU A C 1
ATOM 1405 O O . LEU A 1 172 ? -19.309 -2.416 15.965 1.00 98.06 172 LEU A O 1
ATOM 1409 N N . GLN A 1 173 ? -20.912 -3.704 15.083 1.00 98.25 173 GLN A N 1
ATOM 1410 C CA . GLN A 1 173 ? -20.737 -3.183 13.728 1.00 98.25 173 GLN A CA 1
ATOM 1411 C C . GLN A 1 173 ? -21.067 -1.684 13.672 1.00 98.25 173 GLN A C 1
ATOM 1413 O O . GLN A 1 173 ? -20.269 -0.911 13.140 1.00 98.25 173 GLN A O 1
ATOM 1418 N N . GLN A 1 174 ? -22.154 -1.251 14.319 1.00 98.31 174 GLN A N 1
ATOM 1419 C CA . GLN A 1 174 ? -22.486 0.168 14.453 1.00 98.31 174 GLN A CA 1
ATOM 1420 C C . GLN A 1 174 ? -21.396 0.950 15.208 1.00 98.31 174 GLN A C 1
ATOM 1422 O O . GLN A 1 174 ? -21.049 2.065 14.814 1.00 98.31 174 GLN A O 1
ATOM 1427 N N . GLU A 1 175 ? -20.821 0.382 16.272 1.00 98.19 175 GLU A N 1
ATOM 1428 C CA . GLU A 1 175 ? -19.711 0.998 17.008 1.00 98.19 175 GLU A CA 1
ATOM 1429 C C . GLU A 1 175 ? -18.469 1.189 16.117 1.00 98.19 175 GLU A C 1
ATOM 1431 O O . GLU A 1 175 ? -17.854 2.260 16.114 1.00 98.19 175 GLU A O 1
ATOM 1436 N N . LEU A 1 176 ? -18.138 0.189 15.296 1.00 98.31 176 LEU A N 1
ATOM 1437 C CA . LEU A 1 176 ? -17.028 0.243 14.341 1.00 98.31 176 LEU A CA 1
ATOM 1438 C C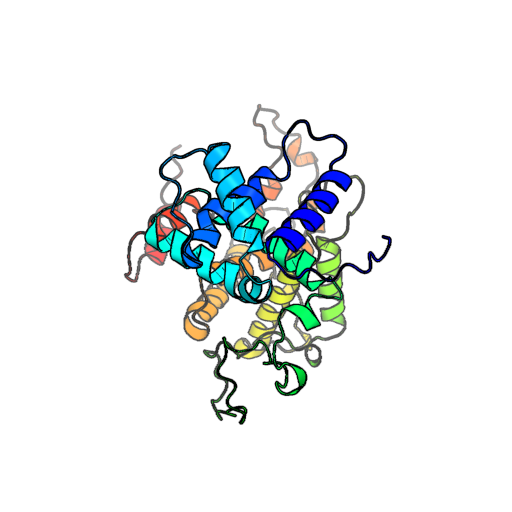 . LEU A 1 176 ? -17.275 1.240 13.200 1.00 98.31 176 LEU A C 1
ATOM 1440 O O . LEU A 1 176 ? -16.340 1.924 12.775 1.00 98.31 176 LEU A O 1
ATOM 1444 N N . ASP A 1 177 ? -18.516 1.367 12.735 1.00 98.06 177 ASP A N 1
ATOM 1445 C CA . ASP A 1 177 ? -18.900 2.346 11.714 1.00 98.06 177 ASP A CA 1
ATOM 1446 C C . ASP A 1 177 ? -18.866 3.777 12.269 1.00 98.06 177 ASP A C 1
ATOM 1448 O O . ASP A 1 177 ? -18.387 4.703 11.603 1.00 98.06 177 ASP A O 1
ATOM 1452 N N . ASN A 1 178 ? -19.275 3.959 13.528 1.00 97.31 178 ASN A N 1
ATOM 1453 C CA . ASN A 1 178 ? -19.115 5.217 14.255 1.00 97.31 178 ASN A CA 1
ATOM 1454 C C . ASN A 1 178 ? -17.634 5.565 14.445 1.00 97.31 178 ASN A C 1
ATOM 1456 O O . ASN A 1 178 ? -17.246 6.720 14.252 1.00 97.31 178 ASN A O 1
ATOM 1460 N N . PHE A 1 179 ? -16.794 4.577 14.762 1.00 97.69 179 PHE A N 1
ATOM 1461 C CA . PHE A 1 179 ? -15.347 4.751 14.874 1.00 97.69 179 PHE A CA 1
ATOM 1462 C C . PHE A 1 179 ? -14.713 5.163 13.538 1.00 97.69 179 PHE A C 1
ATOM 1464 O O . PHE A 1 179 ? -13.958 6.139 13.471 1.00 97.69 179 PHE A O 1
ATOM 1471 N N . PHE A 1 180 ? -15.071 4.487 12.446 1.00 97.81 180 PHE A N 1
ATOM 1472 C CA . PHE A 1 180 ? -14.623 4.841 11.100 1.00 97.81 180 PHE A CA 1
ATOM 1473 C C . PHE A 1 180 ? -15.057 6.261 10.705 1.00 97.81 180 PHE A C 1
ATOM 1475 O O . PHE A 1 180 ? -14.252 7.068 10.218 1.00 97.81 180 PHE A O 1
ATOM 1482 N N . SER A 1 181 ? -16.324 6.589 10.960 1.00 96.44 181 SER A N 1
ATOM 1483 C CA . SER A 1 181 ? -16.893 7.912 10.696 1.00 96.44 181 SER A CA 1
ATOM 1484 C C . SER A 1 181 ? -16.198 8.981 11.532 1.00 96.44 181 SER A C 1
ATOM 1486 O O . SER A 1 181 ? -15.872 10.050 11.016 1.00 96.44 181 SER A O 1
ATOM 1488 N N . PHE A 1 182 ? -15.871 8.691 12.794 1.00 94.50 182 PHE A N 1
ATOM 1489 C CA . PHE A 1 182 ? -15.118 9.599 13.652 1.00 94.50 182 PHE A CA 1
ATOM 1490 C C . PHE A 1 182 ? -13.743 9.936 13.068 1.00 94.50 182 PHE A C 1
ATOM 1492 O O . PHE A 1 182 ? -13.334 11.092 13.151 1.00 94.50 182 PHE A O 1
ATOM 1499 N N . GLN A 1 183 ? -13.041 8.993 12.441 1.00 95.38 183 GLN A N 1
ATOM 1500 C CA . GLN A 1 183 ? -11.710 9.238 11.867 1.00 95.38 183 GLN A CA 1
ATOM 1501 C C . GLN A 1 183 ? -11.738 9.993 10.530 1.00 95.38 183 GLN A C 1
ATOM 1503 O O . GLN A 1 183 ? -10.790 10.714 10.204 1.00 95.38 183 GLN A O 1
ATOM 1508 N N . THR A 1 184 ? -12.810 9.827 9.757 1.00 96.12 184 THR A N 1
ATOM 1509 C CA . THR A 1 184 ? -12.917 10.334 8.378 1.00 96.12 184 THR A CA 1
ATOM 1510 C C . THR A 1 184 ? -13.726 11.626 8.262 1.00 96.12 184 THR A C 1
ATOM 1512 O O . THR A 1 184 ? -13.424 12.458 7.407 1.00 96.12 184 THR A O 1
ATOM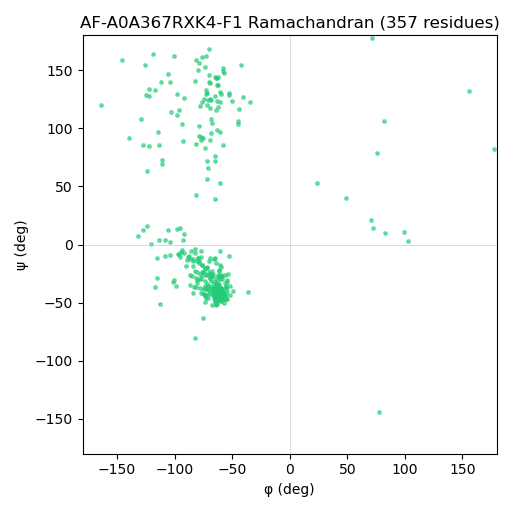 1515 N N . THR A 1 185 ? -14.719 11.835 9.129 1.00 93.19 185 THR A N 1
ATOM 1516 C CA . THR A 1 185 ? -15.642 12.973 9.034 1.00 93.19 185 THR A CA 1
ATOM 1517 C C . THR A 1 185 ? -14.963 14.283 9.423 1.00 93.19 185 THR A C 1
ATOM 1519 O O . THR A 1 185 ? -14.374 14.419 10.500 1.00 93.19 185 THR A O 1
ATOM 1522 N N . ILE A 1 186 ? -15.113 15.289 8.562 1.00 82.50 186 ILE A N 1
ATOM 1523 C CA . ILE A 1 186 ? -14.732 16.673 8.848 1.00 82.50 186 ILE A CA 1
ATOM 1524 C C . ILE A 1 186 ? -15.814 17.271 9.758 1.00 82.50 186 ILE A C 1
ATOM 1526 O O . ILE A 1 186 ? -16.834 17.770 9.291 1.00 82.50 186 ILE A O 1
ATOM 1530 N N . ILE A 1 187 ? -15.626 17.192 11.076 1.00 72.44 187 ILE A N 1
ATOM 1531 C CA . ILE A 1 187 ? -16.576 17.781 12.033 1.00 72.44 187 ILE A CA 1
ATOM 1532 C C . ILE A 1 187 ? -16.292 19.285 12.178 1.00 72.44 187 ILE A C 1
ATOM 1534 O O . ILE A 1 187 ? -15.576 19.707 13.086 1.00 72.44 187 ILE A O 1
ATOM 1538 N N . GLY A 1 188 ? -16.886 20.081 11.285 1.00 67.31 188 GLY A N 1
ATOM 1539 C CA . GLY A 1 188 ? -16.961 21.544 11.370 1.00 67.31 188 GLY A CA 1
ATOM 1540 C C . GLY A 1 188 ? -15.651 22.310 11.126 1.00 67.31 188 GLY A C 1
ATOM 1541 O O . GLY A 1 188 ? -14.582 21.743 10.927 1.00 67.31 188 GLY A O 1
ATOM 1542 N N . SER A 1 189 ? -15.748 23.643 11.158 1.00 58.47 189 SER A N 1
ATOM 1543 C CA . SER A 1 189 ? -14.634 24.590 10.961 1.00 58.47 189 SER A CA 1
ATOM 1544 C C . SER A 1 189 ? -13.713 24.738 12.181 1.00 58.47 189 SER A C 1
ATOM 1546 O O . SER A 1 189 ? -12.681 25.410 12.112 1.00 58.47 189 SER A O 1
ATOM 1548 N N . ARG A 1 190 ? -14.056 24.117 13.318 1.00 61.47 190 ARG A N 1
ATOM 1549 C CA . ARG A 1 190 ? -13.195 24.106 14.505 1.00 61.47 190 ARG A CA 1
ATOM 1550 C C . ARG A 1 190 ? -12.087 23.083 14.294 1.00 61.47 190 ARG A C 1
ATOM 1552 O O . ARG A 1 190 ? -12.366 21.901 14.132 1.00 61.47 190 ARG A O 1
ATOM 1559 N N . LYS A 1 191 ? -10.837 23.559 14.318 1.00 61.12 191 LYS A N 1
ATOM 1560 C CA . LYS A 1 191 ? -9.614 22.751 14.208 1.00 61.12 191 LYS A CA 1
ATOM 1561 C C . LYS A 1 191 ? -9.722 21.519 15.113 1.00 61.12 191 LYS A C 1
ATOM 1563 O O . LYS A 1 191 ? -9.592 21.634 16.332 1.00 61.12 191 LYS A O 1
ATOM 1568 N N . ARG A 1 192 ? -9.983 20.348 14.523 1.00 69.94 192 ARG A N 1
ATOM 1569 C CA . ARG A 1 192 ? -9.743 19.074 15.202 1.00 69.94 192 ARG A CA 1
ATOM 1570 C C . ARG A 1 192 ? -8.273 19.028 15.604 1.00 69.94 192 ARG A C 1
ATOM 1572 O O . ARG A 1 192 ? -7.423 19.589 14.917 1.00 69.94 192 ARG A O 1
ATOM 1579 N N . GLN A 1 193 ? -7.997 18.377 16.727 1.00 69.38 193 GLN A N 1
ATOM 1580 C CA . GLN A 1 193 ? -6.621 18.170 17.171 1.00 69.38 193 GLN A CA 1
ATOM 1581 C C . GLN A 1 193 ? -5.859 17.275 16.185 1.00 69.38 193 GLN A C 1
ATOM 1583 O O . GLN A 1 193 ? -4.710 17.566 15.871 1.00 69.38 193 GLN A O 1
ATOM 1588 N N . ASP A 1 194 ? -6.530 16.253 15.645 1.00 81.12 194 ASP A N 1
ATOM 1589 C CA . ASP A 1 194 ? -5.985 15.376 14.614 1.00 81.12 194 ASP A CA 1
ATOM 1590 C C . ASP A 1 194 ? -6.569 15.708 13.236 1.00 81.12 194 ASP A C 1
ATOM 1592 O O . ASP A 1 194 ? -7.768 15.975 13.083 1.00 81.12 194 ASP A O 1
ATOM 1596 N N . ALA A 1 195 ? -5.711 15.658 12.218 1.00 87.69 195 ALA A N 1
ATOM 1597 C CA . ALA A 1 195 ? -6.138 15.752 10.831 1.00 87.69 195 ALA A CA 1
ATOM 1598 C C . ALA A 1 195 ? -7.024 14.553 10.466 1.00 87.69 195 ALA A C 1
ATOM 1600 O O . ALA A 1 195 ? -6.788 13.424 10.897 1.00 87.69 195 ALA A O 1
ATOM 1601 N N . THR A 1 196 ? -8.035 14.794 9.637 1.00 92.44 196 THR A N 1
ATOM 1602 C CA . THR A 1 196 ? -8.904 13.736 9.113 1.00 92.44 196 THR A CA 1
ATOM 1603 C C . THR A 1 196 ? -8.082 12.717 8.339 1.00 92.44 196 THR A C 1
ATOM 1605 O O . THR A 1 196 ? -7.296 13.079 7.455 1.00 92.44 196 THR A O 1
ATOM 1608 N N . LEU A 1 197 ? -8.270 11.438 8.655 1.00 95.00 197 LEU A N 1
ATOM 1609 C CA . LEU A 1 197 ? -7.566 10.363 7.974 1.00 95.00 197 LEU A CA 1
ATOM 1610 C C . LEU A 1 197 ? -8.221 10.059 6.628 1.00 95.00 197 LEU A C 1
ATOM 1612 O O . LEU A 1 197 ? -9.434 10.167 6.450 1.00 95.00 197 LEU A O 1
ATOM 1616 N N . ARG A 1 198 ? -7.407 9.606 5.670 1.00 95.50 198 ARG A N 1
ATOM 1617 C CA . ARG A 1 198 ? -7.933 9.025 4.430 1.00 95.50 198 ARG A CA 1
ATOM 1618 C C . ARG A 1 198 ? -8.733 7.759 4.771 1.00 95.50 198 ARG A C 1
ATOM 1620 O O . ARG A 1 198 ? -8.260 6.983 5.606 1.00 95.50 198 ARG A O 1
ATOM 1627 N N . PRO A 1 199 ? -9.846 7.466 4.069 1.00 97.3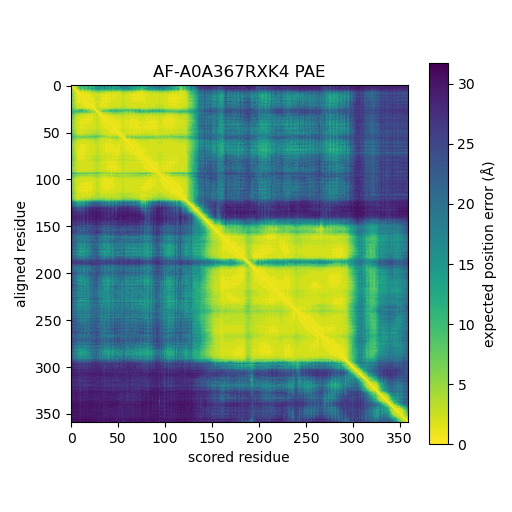8 199 PRO A N 1
ATOM 1628 C CA . PRO A 1 199 ? -10.667 6.277 4.319 1.00 97.38 199 PRO A CA 1
ATOM 1629 C C . PRO A 1 199 ? -9.868 4.971 4.399 1.00 97.38 199 PRO A C 1
ATOM 1631 O O . PRO A 1 199 ? -10.092 4.147 5.277 1.00 97.38 199 PRO A O 1
ATOM 1634 N N . ARG A 1 200 ? -8.856 4.805 3.535 1.00 96.88 200 ARG A N 1
ATOM 1635 C CA . ARG A 1 200 ? -7.983 3.620 3.541 1.00 96.88 200 ARG A CA 1
ATOM 1636 C C . ARG A 1 200 ? -7.189 3.457 4.844 1.00 96.88 200 ARG A C 1
ATOM 1638 O O . ARG A 1 200 ? -7.008 2.330 5.292 1.00 96.88 200 ARG A O 1
ATOM 1645 N N . SER A 1 201 ? -6.709 4.554 5.427 1.00 96.25 201 SER A N 1
ATOM 1646 C CA . SER A 1 201 ? -5.961 4.531 6.689 1.00 96.25 201 SER A CA 1
ATOM 1647 C C . SER A 1 201 ? -6.894 4.287 7.873 1.00 96.25 201 SER A C 1
ATOM 1649 O O . SER A 1 201 ? -6.591 3.451 8.715 1.00 96.25 201 SER A O 1
ATOM 1651 N N . ALA A 1 202 ? -8.065 4.931 7.887 1.00 97.38 202 ALA A N 1
ATOM 1652 C CA . ALA A 1 202 ? -9.089 4.688 8.903 1.00 97.38 202 ALA A CA 1
ATOM 1653 C C . ALA A 1 202 ? -9.548 3.217 8.913 1.00 97.38 202 ALA A C 1
ATOM 1655 O O . ALA A 1 202 ? -9.582 2.560 9.951 1.00 97.38 202 ALA A O 1
ATOM 1656 N N . MET A 1 203 ? -9.776 2.640 7.728 1.00 97.94 203 MET A N 1
ATOM 1657 C CA . MET A 1 203 ? -10.129 1.226 7.581 1.00 97.94 203 MET A CA 1
ATOM 1658 C C . MET A 1 203 ? -9.031 0.280 8.101 1.00 97.94 203 MET A C 1
ATOM 1660 O O . MET A 1 203 ? -9.325 -0.829 8.544 1.00 97.94 203 MET A O 1
ATOM 1664 N N . ALA A 1 204 ? -7.757 0.692 8.080 1.00 97.12 204 ALA A N 1
ATOM 1665 C CA . ALA A 1 204 ? -6.681 -0.095 8.679 1.00 97.12 204 ALA A CA 1
ATOM 1666 C C . ALA A 1 204 ? -6.832 -0.188 10.207 1.00 97.12 204 ALA A C 1
ATOM 1668 O O . ALA A 1 204 ? -6.684 -1.285 10.746 1.00 97.12 204 ALA A O 1
ATOM 1669 N N . HIS A 1 205 ? -7.203 0.909 10.878 1.00 97.75 205 HIS A N 1
ATOM 1670 C CA . HIS A 1 205 ? -7.498 0.897 12.314 1.00 97.75 205 HIS A CA 1
ATOM 1671 C C . HIS A 1 205 ? -8.701 0.011 12.631 1.00 97.75 205 HIS A C 1
ATOM 1673 O O . HIS A 1 205 ? -8.588 -0.858 13.486 1.00 97.75 205 HIS A O 1
ATOM 1679 N N . VAL A 1 206 ? -9.800 0.130 11.878 1.00 98.12 206 VAL A N 1
ATOM 1680 C CA . VAL A 1 206 ? -10.985 -0.739 12.034 1.00 98.12 206 VAL A CA 1
ATOM 1681 C C . VAL A 1 206 ? -10.620 -2.220 11.883 1.00 98.12 206 VAL A C 1
ATOM 1683 O O . VAL A 1 206 ? -11.009 -3.055 12.698 1.00 98.12 206 VAL A O 1
ATOM 1686 N N . ASN A 1 207 ? -9.834 -2.564 10.858 1.00 97.62 207 ASN A N 1
ATOM 1687 C CA . ASN A 1 207 ? -9.394 -3.940 10.629 1.00 97.62 207 ASN A CA 1
ATOM 1688 C C . ASN A 1 207 ? -8.503 -4.467 11.762 1.00 97.62 207 ASN A C 1
ATOM 1690 O O . ASN A 1 207 ? -8.592 -5.649 12.098 1.00 97.62 207 ASN A O 1
ATOM 1694 N N . ASN A 1 208 ? -7.653 -3.618 12.341 1.00 97.00 208 ASN A N 1
ATOM 1695 C CA . ASN A 1 208 ? -6.845 -3.983 13.499 1.00 97.00 208 ASN A CA 1
ATOM 1696 C C . ASN A 1 208 ? -7.708 -4.134 14.757 1.00 97.00 208 ASN A C 1
ATOM 1698 O O . ASN A 1 208 ? -7.571 -5.146 15.435 1.00 97.00 208 ASN A O 1
ATOM 1702 N N . SER A 1 209 ? -8.675 -3.249 15.011 1.00 98.00 209 SER A N 1
ATOM 1703 C CA . SER A 1 209 ? -9.635 -3.414 16.113 1.00 98.00 209 SER A CA 1
ATOM 1704 C C . SER A 1 209 ? -10.405 -4.737 15.994 1.00 98.00 209 SER A C 1
ATOM 1706 O O . SER A 1 209 ? -10.462 -5.496 16.957 1.00 98.00 209 SER A O 1
ATOM 1708 N N . LYS A 1 210 ? -10.885 -5.104 14.792 1.00 98.12 210 LYS A N 1
ATOM 1709 C CA . LYS A 1 210 ? -11.515 -6.422 14.538 1.00 98.12 210 LYS A CA 1
ATOM 1710 C C . LYS A 1 210 ? -10.568 -7.607 14.791 1.00 98.12 210 LYS A C 1
ATOM 1712 O O . LYS A 1 210 ? -11.030 -8.701 15.115 1.00 98.12 210 LYS A O 1
ATOM 1717 N N . ARG A 1 211 ? -9.252 -7.433 14.613 1.00 97.12 211 ARG A N 1
ATOM 1718 C CA . ARG A 1 211 ? -8.242 -8.455 14.948 1.00 97.12 211 ARG A CA 1
ATOM 1719 C C . ARG A 1 211 ? -8.047 -8.585 16.452 1.00 97.12 211 ARG A C 1
ATOM 1721 O O . ARG A 1 211 ? -8.023 -9.712 16.929 1.00 97.12 211 ARG A O 1
ATOM 1728 N N . LEU A 1 212 ? -7.946 -7.478 17.185 1.00 97.31 212 LEU A N 1
ATOM 1729 C CA . LEU A 1 212 ? -7.794 -7.518 18.641 1.00 97.31 212 LEU A CA 1
ATOM 1730 C C . LEU A 1 212 ? -9.048 -8.079 19.324 1.00 97.31 212 LEU A C 1
ATOM 1732 O O . LEU A 1 212 ? -8.937 -8.967 20.161 1.00 97.31 212 LEU A O 1
ATOM 1736 N N . LEU A 1 213 ? -10.243 -7.658 18.902 1.00 98.12 213 LEU A N 1
ATOM 1737 C CA . LEU A 1 213 ? -11.497 -8.235 19.404 1.00 98.12 213 LEU A CA 1
ATOM 1738 C C . LEU A 1 213 ? -11.596 -9.734 19.090 1.00 98.12 213 LEU A C 1
ATOM 1740 O O . LEU A 1 213 ? -12.016 -10.533 19.921 1.00 98.12 213 LEU A O 1
ATOM 1744 N N . GLY A 1 214 ? -11.144 -10.142 17.904 1.00 97.88 214 GLY A N 1
ATOM 1745 C CA . GLY A 1 214 ? -11.100 -11.552 17.539 1.00 97.88 214 GLY A CA 1
ATOM 1746 C C . GLY A 1 214 ? -10.048 -12.356 18.310 1.00 97.88 214 GLY A C 1
ATOM 1747 O O . GLY A 1 214 ? -10.215 -13.568 18.448 1.00 97.88 214 GLY A O 1
ATOM 1748 N N . TRP A 1 215 ? -9.001 -11.704 18.831 1.00 97.62 215 TRP A N 1
ATOM 1749 C CA . TRP A 1 215 ? -8.061 -12.297 19.783 1.00 97.62 215 TRP A CA 1
ATOM 1750 C C . TRP A 1 215 ? -8.701 -12.467 21.166 1.00 97.62 215 TRP A C 1
ATOM 1752 O O . TRP A 1 215 ? -8.641 -13.569 21.708 1.00 97.62 215 TRP A O 1
ATOM 1762 N N . LEU A 1 216 ? -9.396 -11.443 21.679 1.00 97.75 216 LEU A N 1
ATOM 1763 C CA . LEU A 1 216 ? -10.156 -11.532 22.933 1.00 97.75 216 LEU A CA 1
ATOM 1764 C C . LEU A 1 216 ? -11.156 -12.693 22.903 1.00 97.75 216 LEU A C 1
ATOM 1766 O O . LEU A 1 216 ? -11.190 -13.519 23.811 1.00 97.75 216 LEU A O 1
ATOM 1770 N N . HIS A 1 217 ? -11.915 -12.820 21.820 1.00 97.94 217 HIS A N 1
ATOM 1771 C CA . HIS A 1 217 ? -12.877 -13.908 21.698 1.00 97.94 217 HIS A CA 1
ATOM 1772 C C . HIS A 1 217 ? -12.205 -15.291 21.671 1.00 97.94 217 HIS A C 1
ATOM 1774 O O . HIS A 1 217 ? -12.537 -16.174 22.457 1.00 97.94 217 HIS A O 1
ATOM 1780 N N . ARG A 1 218 ? -11.215 -15.485 20.788 1.00 96.88 218 ARG A N 1
ATOM 1781 C CA . ARG A 1 218 ? -10.641 -16.818 20.521 1.00 96.88 218 ARG A CA 1
ATOM 1782 C C . ARG A 1 218 ? -9.640 -17.296 21.568 1.00 96.88 218 ARG A C 1
ATOM 1784 O O . ARG A 1 218 ? -9.476 -18.502 21.718 1.00 96.88 218 ARG A O 1
ATOM 1791 N N . PHE A 1 219 ? -8.931 -16.379 22.224 1.00 96.62 219 PHE A N 1
ATOM 1792 C CA . PHE A 1 219 ? -7.832 -16.712 23.138 1.00 96.62 219 PHE A CA 1
ATOM 1793 C C . PHE A 1 219 ? -8.115 -16.315 24.585 1.00 96.62 219 PHE A C 1
ATOM 1795 O O . PHE A 1 219 ? -7.622 -16.987 25.483 1.00 96.62 219 PHE A O 1
ATOM 1802 N N . LYS A 1 220 ? -8.923 -15.273 24.821 1.00 97.19 220 LYS A N 1
ATOM 1803 C CA . LYS A 1 220 ? -9.367 -14.896 26.172 1.00 97.19 220 LYS A CA 1
ATOM 1804 C C . LYS A 1 220 ? -10.750 -15.439 26.531 1.00 97.19 220 LYS A C 1
ATOM 1806 O O . LYS A 1 220 ? -11.145 -15.335 27.684 1.00 97.19 220 LYS A O 1
ATOM 1811 N N . GLY A 1 221 ? -11.467 -16.030 25.573 1.00 97.38 221 GLY A N 1
ATOM 1812 C CA . GLY A 1 221 ? -12.781 -16.626 25.807 1.00 97.38 221 GLY A CA 1
ATOM 1813 C C . GLY A 1 221 ? -13.886 -15.602 26.063 1.00 97.38 221 GLY A C 1
ATOM 1814 O O . GLY A 1 221 ? -14.901 -15.952 26.655 1.00 97.38 221 GLY A O 1
ATOM 1815 N N . VAL A 1 222 ? -13.701 -14.345 25.642 1.00 97.88 222 VAL A N 1
ATOM 1816 C CA . VAL A 1 222 ? -14.734 -13.309 25.791 1.00 97.88 222 VAL A CA 1
ATOM 1817 C C . VAL A 1 222 ? -15.921 -13.649 24.872 1.00 97.88 222 VAL A C 1
ATOM 1819 O O . VAL A 1 222 ? -15.691 -13.819 23.670 1.00 97.88 222 VAL A O 1
ATOM 1822 N N . PRO A 1 223 ? -17.164 -13.757 25.381 1.00 98.25 223 PRO A N 1
ATOM 1823 C CA . PRO A 1 223 ? -18.351 -14.031 24.563 1.00 98.25 223 PRO A CA 1
ATOM 1824 C C . PRO A 1 223 ? -18.565 -12.973 23.472 1.00 98.25 223 PRO A C 1
ATOM 1826 O O . PRO A 1 223 ? -18.147 -11.827 23.642 1.00 98.25 223 PRO A O 1
ATOM 1829 N N . LEU A 1 224 ? -19.199 -13.345 22.352 1.00 98.12 224 LEU A N 1
ATOM 1830 C CA . LEU A 1 224 ? -19.412 -12.426 21.219 1.00 98.12 224 LEU A CA 1
ATOM 1831 C C . LEU A 1 224 ? -20.285 -11.227 21.617 1.00 98.12 224 LEU A C 1
ATOM 1833 O O . LEU A 1 224 ? -20.021 -10.110 21.175 1.00 98.12 224 LEU A O 1
ATOM 1837 N N . GLU A 1 225 ? -21.244 -11.460 22.510 1.00 97.94 225 GLU A N 1
ATOM 1838 C CA . GLU A 1 225 ? -22.205 -10.489 23.041 1.00 97.94 225 GLU A CA 1
ATOM 1839 C C . GLU A 1 225 ? -21.522 -9.407 23.898 1.00 97.94 225 GLU A C 1
ATOM 1841 O O . GLU A 1 225 ? -22.015 -8.289 24.042 1.00 97.94 225 GLU A O 1
ATOM 1846 N N . GLU A 1 226 ? -20.361 -9.725 24.481 1.00 98.00 226 GLU A N 1
ATOM 1847 C CA . GLU A 1 226 ? -19.593 -8.802 25.322 1.00 98.00 226 GLU A CA 1
ATOM 1848 C C . GLU A 1 226 ? -18.547 -7.988 24.548 1.00 98.00 226 GLU A C 1
ATOM 1850 O O . GLU A 1 226 ? -17.895 -7.099 25.119 1.00 98.00 226 GLU A O 1
ATOM 1855 N N . LEU A 1 227 ? -18.339 -8.288 23.262 1.00 98.38 227 LEU A N 1
ATOM 1856 C CA . LEU A 1 227 ? -17.333 -7.608 22.455 1.00 98.38 227 LEU A CA 1
ATOM 1857 C C . LEU A 1 227 ? -17.769 -6.174 22.147 1.00 98.38 227 LEU A C 1
ATOM 1859 O O . LEU A 1 227 ? -18.760 -5.920 21.473 1.00 98.38 227 LEU A O 1
ATOM 1863 N N . SER A 1 228 ? -16.960 -5.221 22.593 1.00 98.25 228 SER A N 1
ATOM 1864 C CA . SER A 1 228 ? -17.118 -3.789 22.323 1.00 98.25 228 SER A CA 1
ATOM 1865 C C . SER A 1 228 ? -15.746 -3.134 22.210 1.00 98.25 228 SER A C 1
ATOM 1867 O O . SER A 1 228 ? -14.761 -3.659 22.745 1.00 98.25 228 SER A O 1
ATOM 1869 N N . LEU A 1 229 ? -15.646 -1.970 21.561 1.00 98.06 229 LEU A N 1
ATOM 1870 C CA . LEU A 1 229 ? -14.372 -1.237 21.524 1.00 98.06 229 LEU A CA 1
ATOM 1871 C C . LEU A 1 229 ? -13.906 -0.837 22.930 1.00 98.06 229 LEU A C 1
ATOM 1873 O O . LEU A 1 229 ? -12.701 -0.762 23.163 1.00 98.06 229 LEU A O 1
ATOM 1877 N N . LYS A 1 230 ? -14.830 -0.670 23.884 1.00 97.38 230 LYS A N 1
ATOM 1878 C CA . LYS A 1 230 ? -14.513 -0.414 25.297 1.00 97.38 230 LYS A CA 1
ATOM 1879 C C . LYS A 1 230 ? -13.744 -1.558 25.969 1.00 97.38 230 LYS A C 1
ATOM 1881 O O . LYS A 1 230 ? -12.980 -1.308 26.887 1.00 97.38 230 LYS A O 1
ATOM 1886 N N . LYS A 1 231 ? -13.870 -2.807 25.508 1.00 97.12 231 LYS A N 1
ATOM 1887 C CA . LYS A 1 231 ? -13.034 -3.914 26.020 1.00 97.12 231 LYS A CA 1
ATOM 1888 C C . LYS A 1 231 ? -11.578 -3.826 25.542 1.00 97.12 231 LYS A C 1
ATOM 1890 O O . LYS A 1 231 ? -10.721 -4.456 26.144 1.00 97.12 231 LYS A O 1
ATOM 1895 N N . LEU A 1 232 ? -11.297 -3.080 24.467 1.00 96.38 232 LEU A N 1
ATOM 1896 C CA . LEU A 1 232 ? -9.925 -2.844 23.994 1.00 96.38 232 LEU A CA 1
ATOM 1897 C C . LEU A 1 232 ? -9.218 -1.746 24.791 1.00 96.38 232 LEU A C 1
ATOM 1899 O O . LEU A 1 232 ? -7.999 -1.754 24.895 1.00 96.38 232 LEU A O 1
ATOM 1903 N N . VAL A 1 233 ? -9.983 -0.773 25.286 1.00 96.38 233 VAL A N 1
ATOM 1904 C CA . VAL A 1 233 ? -9.490 0.329 26.114 1.00 96.38 233 VAL A CA 1
ATOM 1905 C C . VAL A 1 233 ? -10.537 0.564 27.212 1.00 96.38 233 VAL A C 1
ATOM 1907 O O . VAL A 1 233 ? -11.519 1.261 26.950 1.00 96.38 233 VAL A O 1
ATOM 1910 N N . PRO A 1 234 ? -10.400 -0.078 28.390 1.00 94.81 234 PRO A N 1
ATOM 1911 C CA . PRO A 1 234 ? -11.425 -0.079 29.442 1.00 94.81 234 PRO A CA 1
ATOM 1912 C C . PRO A 1 234 ? -11.568 1.260 30.171 1.00 94.81 234 PRO A C 1
ATOM 1914 O O . PRO A 1 234 ? -12.683 1.648 30.544 1.00 94.81 234 PRO A O 1
ATOM 1917 N N . THR A 1 235 ? -10.460 1.982 30.338 1.00 94.81 235 THR A N 1
ATOM 1918 C CA . THR A 1 235 ? -10.382 3.260 31.054 1.00 94.81 235 THR A CA 1
ATOM 1919 C C . THR A 1 235 ? -9.759 4.360 30.189 1.00 94.81 235 THR A C 1
ATOM 1921 O O . THR A 1 235 ? -8.977 4.085 29.278 1.00 94.81 235 THR A O 1
ATOM 1924 N N . SER A 1 236 ? -10.089 5.623 30.477 1.00 92.62 236 SER A N 1
ATOM 1925 C CA . SER A 1 236 ? -9.391 6.780 29.903 1.00 92.62 236 SER A CA 1
ATOM 1926 C C . SER A 1 236 ? -8.039 7.049 30.569 1.00 92.62 236 SER A C 1
ATOM 1928 O O . SER A 1 236 ? -7.271 7.869 30.063 1.00 92.62 236 SER A O 1
ATOM 1930 N N . GLY A 1 237 ? -7.747 6.380 31.692 1.00 91.69 237 GLY A N 1
ATOM 1931 C CA . GLY A 1 237 ? -6.590 6.671 32.542 1.00 91.69 237 GLY A CA 1
ATOM 1932 C C . GLY A 1 237 ? -6.737 7.972 33.336 1.00 91.69 237 GLY A C 1
ATOM 1933 O O . GLY A 1 237 ? -5.750 8.501 33.848 1.00 91.69 237 GLY A O 1
ATOM 1934 N N . LEU A 1 238 ? -7.955 8.519 33.407 1.00 89.44 238 LEU A N 1
ATOM 1935 C CA . LEU A 1 238 ? -8.279 9.723 34.161 1.00 89.44 238 LEU A CA 1
ATOM 1936 C C . LEU A 1 238 ? -9.374 9.422 35.186 1.00 89.44 238 LEU A C 1
ATOM 1938 O O . LEU A 1 238 ? -10.403 8.828 34.862 1.00 89.44 238 LEU A O 1
ATOM 1942 N N . THR A 1 239 ? -9.183 9.890 36.416 1.00 90.81 239 THR A N 1
ATOM 1943 C CA . THR A 1 239 ? -10.218 9.879 37.449 1.00 90.81 239 THR A CA 1
ATOM 1944 C C . THR A 1 239 ? -11.319 10.890 37.115 1.00 90.81 239 THR A C 1
ATOM 1946 O O . THR A 1 239 ? -11.165 11.763 36.256 1.00 90.81 239 THR A O 1
ATOM 1949 N N . ARG A 1 240 ? -12.453 10.824 37.827 1.00 88.81 240 ARG A N 1
ATOM 1950 C CA . ARG A 1 240 ? -13.565 11.784 37.655 1.00 88.81 240 ARG A CA 1
ATOM 1951 C C . ARG A 1 240 ? -13.151 13.235 37.914 1.00 88.81 240 ARG A C 1
ATOM 1953 O O . ARG A 1 240 ? -13.731 14.141 37.322 1.00 88.81 240 ARG A O 1
ATOM 1960 N N . ASP A 1 241 ? -12.131 13.430 38.745 1.00 88.81 241 ASP A N 1
ATOM 1961 C CA . ASP A 1 241 ? -11.555 14.737 39.071 1.00 88.81 241 ASP A CA 1
ATOM 1962 C C . ASP A 1 241 ? -10.542 15.215 38.014 1.00 88.81 241 ASP A C 1
ATOM 1964 O O . ASP A 1 241 ? -10.038 16.337 38.078 1.00 88.81 241 ASP A O 1
ATOM 1968 N N . GLY A 1 242 ? -10.253 14.380 37.009 1.00 85.62 242 GLY A N 1
ATOM 1969 C CA . GLY A 1 242 ? -9.309 14.661 35.932 1.00 85.62 242 GLY A CA 1
ATOM 1970 C C . GLY A 1 242 ? -7.847 14.387 36.288 1.00 85.62 242 GLY A C 1
ATOM 1971 O O . GLY A 1 242 ? -6.970 14.773 35.515 1.00 85.62 242 GLY A O 1
ATOM 1972 N N . HIS A 1 243 ? -7.576 13.739 37.425 1.00 89.00 243 HIS A N 1
ATOM 1973 C CA . HIS A 1 243 ? -6.234 13.283 37.789 1.00 89.00 243 HIS A CA 1
ATOM 1974 C C . HIS A 1 243 ? -5.875 11.991 37.055 1.00 89.00 243 HIS A C 1
ATOM 1976 O O . HIS A 1 243 ? -6.756 11.255 36.625 1.00 89.00 243 HIS A O 1
ATOM 1982 N N . ARG A 1 244 ? -4.576 11.724 36.898 1.00 87.62 244 ARG A N 1
ATOM 1983 C CA . ARG A 1 244 ? -4.086 10.494 36.273 1.00 87.62 244 ARG A CA 1
ATOM 1984 C C . ARG A 1 244 ? -4.340 9.314 37.208 1.00 87.62 244 ARG A C 1
ATOM 1986 O O . ARG A 1 244 ? -3.934 9.356 38.365 1.00 87.62 244 ARG A O 1
ATOM 1993 N N . ASP A 1 245 ? -5.033 8.309 36.697 1.00 92.50 245 ASP A N 1
ATOM 1994 C CA . ASP A 1 245 ? -5.268 7.046 37.390 1.00 92.50 245 ASP A CA 1
ATOM 1995 C C . ASP A 1 245 ? -4.163 6.071 36.970 1.00 92.50 245 ASP A C 1
ATOM 1997 O O . ASP A 1 245 ? -4.260 5.430 35.923 1.00 92.50 245 ASP A O 1
ATOM 2001 N N . GLU A 1 246 ? -3.050 6.079 37.709 1.00 93.25 246 GLU A N 1
ATOM 2002 C CA . GLU A 1 246 ? -1.854 5.298 37.361 1.00 93.25 246 GLU A CA 1
ATOM 2003 C C . GLU A 1 246 ? -2.145 3.791 37.375 1.00 93.25 246 GLU A C 1
ATOM 2005 O O . GLU A 1 246 ? -1.736 3.104 36.443 1.00 93.25 246 GLU A O 1
ATOM 2010 N N . ASP A 1 247 ? -2.936 3.307 38.339 1.00 94.44 247 ASP A N 1
ATOM 2011 C CA . ASP A 1 247 ? -3.307 1.889 38.455 1.00 94.44 247 ASP A CA 1
ATOM 2012 C C . ASP A 1 247 ? -4.112 1.433 37.228 1.00 94.44 247 ASP A C 1
ATOM 2014 O O . ASP A 1 247 ? -3.832 0.399 36.618 1.00 94.44 247 ASP A O 1
ATOM 2018 N N . ALA A 1 248 ? -5.088 2.242 36.803 1.00 91.00 248 ALA A N 1
ATOM 2019 C CA . ALA A 1 248 ? -5.893 1.924 35.629 1.00 91.00 248 ALA A CA 1
ATOM 2020 C C . ALA A 1 248 ? -5.081 2.011 34.321 1.00 91.00 248 ALA A C 1
ATOM 2022 O O . ALA A 1 248 ? -5.394 1.330 33.343 1.00 91.00 248 ALA A O 1
ATOM 2023 N N . ILE A 1 249 ? -4.046 2.855 34.272 1.00 89.94 249 ILE A N 1
ATOM 2024 C CA . ILE A 1 249 ? -3.126 2.926 33.129 1.00 89.94 249 ILE A CA 1
ATOM 2025 C C . ILE A 1 249 ? -2.216 1.702 33.089 1.00 89.94 249 ILE A C 1
ATOM 2027 O O . ILE A 1 249 ? -2.026 1.146 32.007 1.00 89.94 249 ILE A O 1
ATOM 2031 N N . GLU A 1 250 ? -1.685 1.278 34.235 1.00 91.88 250 GLU A N 1
ATOM 2032 C CA . GLU A 1 250 ? -0.862 0.073 34.355 1.00 91.88 250 GLU A CA 1
ATOM 2033 C C . GLU A 1 250 ? -1.643 -1.168 33.903 1.00 91.88 250 GLU A C 1
ATOM 2035 O O . GLU A 1 250 ? -1.155 -1.913 33.058 1.00 91.88 250 GLU A O 1
ATOM 2040 N N . GLU A 1 251 ? -2.913 -1.304 34.304 1.00 91.56 251 GLU A N 1
ATOM 2041 C CA . GLU A 1 251 ? -3.784 -2.397 33.843 1.00 91.56 251 GLU A CA 1
ATOM 2042 C C . GLU A 1 251 ? -3.944 -2.418 32.308 1.00 91.56 251 GLU A C 1
ATOM 2044 O O . GLU A 1 251 ? -3.914 -3.477 31.672 1.00 91.56 251 GLU A O 1
ATOM 2049 N N . VAL A 1 252 ? -4.088 -1.245 31.678 1.00 90.62 252 VAL A N 1
ATOM 2050 C CA . VAL A 1 252 ? -4.158 -1.148 30.211 1.00 90.62 252 VAL A CA 1
ATOM 2051 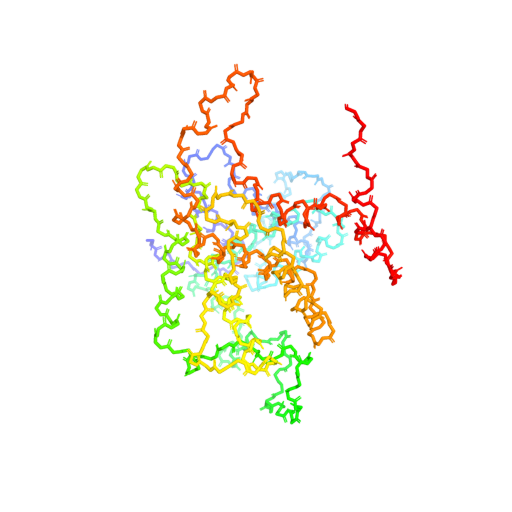C C . VAL A 1 252 ? -2.825 -1.526 29.569 1.00 90.62 252 VAL A C 1
ATOM 2053 O O . VAL A 1 252 ? -2.828 -2.181 28.526 1.00 90.62 252 VAL A O 1
ATOM 2056 N N . ILE A 1 253 ? -1.699 -1.123 30.158 1.00 90.44 253 ILE A N 1
ATOM 2057 C CA . ILE A 1 253 ? -0.363 -1.451 29.648 1.00 90.44 253 ILE A CA 1
ATOM 2058 C C . ILE A 1 253 ? -0.130 -2.959 29.714 1.00 90.44 253 ILE A C 1
ATOM 2060 O O . ILE A 1 253 ? 0.197 -3.547 28.683 1.00 90.44 253 ILE A O 1
ATOM 2064 N N . ASP A 1 254 ? -0.395 -3.587 30.857 1.00 93.44 254 ASP A N 1
ATOM 2065 C CA . ASP A 1 254 ? -0.260 -5.034 31.043 1.00 93.44 254 ASP A CA 1
ATOM 2066 C C . ASP A 1 254 ? -1.100 -5.809 30.022 1.00 93.44 254 ASP A C 1
ATOM 2068 O O . ASP A 1 254 ? -0.642 -6.780 29.411 1.00 93.44 254 ASP A O 1
ATOM 2072 N N . TRP A 1 255 ? -2.321 -5.337 29.765 1.00 93.88 255 TRP A N 1
ATOM 2073 C CA . TRP A 1 255 ? -3.195 -5.930 28.759 1.00 93.88 255 TRP A CA 1
ATOM 2074 C C . TRP A 1 255 ? -2.636 -5.800 27.330 1.00 93.88 255 TRP A C 1
ATOM 2076 O O . TRP A 1 255 ? -2.706 -6.752 26.539 1.00 93.88 255 TRP A O 1
ATOM 2086 N N . ILE A 1 256 ? -2.072 -4.638 26.976 1.00 94.38 256 ILE A N 1
ATOM 2087 C CA . ILE A 1 256 ? -1.426 -4.426 25.671 1.00 94.38 256 ILE A CA 1
ATOM 2088 C C . ILE A 1 256 ? -0.202 -5.331 25.544 1.00 94.38 256 ILE A C 1
ATOM 2090 O O . ILE A 1 256 ? -0.048 -6.000 24.517 1.00 94.38 256 ILE A O 1
ATOM 2094 N N . ASP A 1 257 ? 0.639 -5.377 26.573 1.00 95.00 257 ASP A N 1
ATOM 2095 C CA . ASP A 1 257 ? 1.865 -6.166 26.593 1.00 95.00 257 ASP A CA 1
ATOM 2096 C C . ASP A 1 257 ? 1.571 -7.655 26.466 1.00 95.00 257 ASP A C 1
ATOM 2098 O O . ASP A 1 257 ? 2.228 -8.342 25.680 1.00 95.00 257 ASP A O 1
ATOM 2102 N N . GLU A 1 258 ? 0.516 -8.148 27.113 1.00 97.06 258 GLU A N 1
ATOM 2103 C CA . GLU A 1 258 ? 0.070 -9.524 26.934 1.00 97.06 258 GLU A CA 1
ATOM 2104 C C . GLU A 1 258 ? -0.323 -9.818 25.473 1.00 97.06 258 GLU A C 1
ATOM 2106 O O . GLU A 1 258 ? 0.068 -10.847 24.904 1.00 97.06 258 GLU A O 1
ATOM 2111 N N . HIS A 1 259 ? -1.057 -8.910 24.819 1.00 96.38 259 HIS A N 1
ATOM 2112 C CA . HIS A 1 259 ? -1.404 -9.079 23.407 1.00 96.38 259 HIS A CA 1
ATOM 2113 C C . HIS A 1 259 ? -0.166 -9.048 22.496 1.00 96.38 259 HIS A C 1
ATOM 2115 O O . HIS A 1 259 ? -0.055 -9.861 21.568 1.00 96.38 259 HIS A O 1
ATOM 2121 N N . LEU A 1 260 ? 0.772 -8.129 22.742 1.00 95.44 260 LEU A N 1
ATOM 2122 C CA . LEU A 1 260 ? 2.013 -8.022 21.972 1.00 95.44 260 LEU A CA 1
ATOM 2123 C C . LEU A 1 260 ? 2.905 -9.253 22.172 1.00 95.44 260 LEU A C 1
ATOM 2125 O O . LEU A 1 260 ? 3.447 -9.775 21.195 1.00 95.44 260 LEU A O 1
ATOM 2129 N N . GLN A 1 261 ? 2.995 -9.772 23.397 1.00 96.00 261 GLN A N 1
ATOM 2130 C CA . GLN A 1 261 ? 3.711 -11.008 23.698 1.00 96.00 261 GLN A CA 1
ATOM 2131 C C . GLN A 1 261 ? 3.107 -12.187 22.928 1.00 96.00 261 GLN A C 1
ATOM 2133 O O . GLN A 1 261 ? 3.828 -12.921 22.246 1.00 96.00 261 GLN A O 1
ATOM 2138 N N . TRP A 1 262 ? 1.776 -12.307 22.918 1.00 96.94 262 TRP A N 1
ATOM 2139 C CA . TRP A 1 262 ? 1.086 -13.319 22.119 1.00 96.94 262 TRP A CA 1
ATOM 2140 C C . TRP A 1 262 ? 1.380 -13.179 20.614 1.00 96.94 262 TRP A C 1
ATOM 2142 O O . TRP A 1 262 ? 1.623 -14.178 19.929 1.00 96.94 262 TRP A O 1
ATOM 2152 N N . LEU A 1 263 ? 1.410 -11.954 20.075 1.00 95.12 263 LEU A N 1
ATOM 2153 C CA . LEU A 1 263 ? 1.772 -11.715 18.672 1.00 95.12 263 LEU A CA 1
ATOM 2154 C C . LEU A 1 263 ? 3.206 -12.161 18.353 1.00 95.12 263 LEU A C 1
ATOM 2156 O O . LEU A 1 263 ? 3.440 -12.736 17.286 1.00 95.12 263 LEU A O 1
ATOM 2160 N N . ARG A 1 264 ? 4.158 -11.938 19.258 1.00 93.81 264 ARG A N 1
ATOM 2161 C CA . ARG A 1 264 ? 5.555 -12.361 19.075 1.00 93.81 264 ARG A CA 1
ATOM 2162 C C . ARG A 1 264 ? 5.684 -13.877 19.102 1.00 93.81 264 ARG A C 1
ATOM 2164 O O . ARG A 1 264 ? 6.229 -14.464 18.172 1.00 93.81 264 ARG A O 1
ATOM 2171 N N . GLU A 1 265 ? 5.143 -14.515 20.133 1.00 94.31 265 GLU A N 1
ATOM 2172 C CA . GLU A 1 265 ? 5.361 -15.943 20.388 1.00 94.31 265 GLU A CA 1
ATOM 2173 C C . GLU A 1 265 ? 4.523 -16.857 19.486 1.00 94.31 265 GLU A C 1
ATOM 2175 O O . GLU A 1 265 ? 4.977 -17.922 19.052 1.00 94.31 265 GLU A O 1
ATOM 2180 N N . VAL A 1 266 ? 3.280 -16.459 19.201 1.00 94.06 266 VAL A N 1
ATOM 2181 C CA . VAL A 1 266 ? 2.318 -17.300 18.476 1.00 94.06 266 VAL A CA 1
ATOM 2182 C C . VAL A 1 266 ? 2.243 -16.930 17.003 1.00 94.06 266 VAL A C 1
ATOM 2184 O O . VAL A 1 266 ? 2.048 -17.814 16.166 1.00 94.06 266 VAL A O 1
ATOM 2187 N N . ARG A 1 267 ? 2.377 -15.643 16.665 1.00 92.44 267 ARG A N 1
ATOM 2188 C CA . ARG A 1 267 ? 2.253 -15.156 15.281 1.00 92.44 267 ARG A CA 1
ATOM 2189 C C . ARG A 1 267 ? 3.585 -14.824 14.623 1.00 92.44 267 ARG A C 1
ATOM 2191 O O . ARG A 1 267 ? 3.562 -14.568 13.421 1.00 92.44 267 ARG A O 1
ATOM 2198 N N . GLU A 1 268 ? 4.689 -14.820 15.375 1.00 92.75 268 GLU A N 1
ATOM 2199 C CA . GLU A 1 268 ? 6.003 -14.360 14.898 1.00 92.75 268 GLU A CA 1
ATOM 2200 C C . GLU A 1 268 ? 5.875 -12.990 14.207 1.00 92.75 268 GLU A C 1
ATOM 2202 O O . GLU A 1 268 ? 6.418 -12.736 13.127 1.00 92.75 268 GLU A O 1
ATOM 2207 N N . ALA A 1 269 ? 5.040 -12.121 14.789 1.00 90.56 269 ALA A N 1
ATOM 2208 C CA . ALA A 1 269 ? 4.722 -10.833 14.201 1.00 90.56 269 ALA A CA 1
ATOM 2209 C C . ALA A 1 269 ? 5.971 -9.947 14.144 1.00 90.56 269 ALA A C 1
ATOM 2211 O O . ALA A 1 269 ? 6.809 -9.948 15.039 1.00 90.56 269 ALA A O 1
ATOM 2212 N N . SER A 1 270 ? 6.087 -9.153 13.079 1.00 92.75 270 SER A N 1
ATOM 2213 C CA . SER A 1 270 ? 7.155 -8.159 12.997 1.00 92.75 270 SER A CA 1
ATOM 2214 C C . SER A 1 270 ? 6.876 -6.975 13.932 1.00 92.75 270 SER A C 1
ATOM 2216 O O . SER A 1 270 ? 5.706 -6.609 14.093 1.00 92.75 270 SER A O 1
ATOM 2218 N N . PRO A 1 271 ? 7.912 -6.267 14.422 1.00 92.44 271 PRO A N 1
ATOM 2219 C CA . PRO A 1 271 ? 7.740 -5.071 15.257 1.00 92.44 271 PRO A CA 1
ATOM 2220 C C . PRO A 1 271 ? 6.852 -3.990 14.616 1.00 92.44 271 PRO A C 1
ATOM 2222 O O . PRO A 1 271 ? 6.091 -3.294 15.279 1.00 92.44 271 PRO A O 1
ATOM 2225 N N . ASN A 1 272 ? 6.872 -3.877 13.284 1.00 92.50 272 ASN A N 1
ATOM 2226 C CA . ASN A 1 272 ? 6.000 -2.952 12.554 1.00 92.50 272 ASN A CA 1
ATOM 2227 C C . ASN A 1 272 ? 4.510 -3.346 12.617 1.00 92.50 272 ASN A C 1
ATOM 2229 O O . ASN A 1 272 ? 3.632 -2.504 12.453 1.00 92.50 272 ASN A O 1
ATOM 2233 N N . THR A 1 273 ? 4.208 -4.632 12.795 1.00 92.56 273 THR A N 1
ATOM 2234 C CA . THR A 1 273 ? 2.831 -5.108 12.991 1.00 92.56 273 THR A CA 1
ATOM 2235 C C . THR A 1 273 ? 2.348 -4.763 14.395 1.00 92.56 273 THR A C 1
ATOM 2237 O O . THR A 1 273 ? 1.232 -4.269 14.530 1.00 92.56 273 THR A O 1
ATOM 2240 N N . GLU A 1 274 ? 3.204 -4.946 15.402 1.00 93.31 274 GLU A N 1
ATOM 2241 C CA . GLU A 1 274 ? 2.943 -4.548 16.792 1.00 93.31 274 GLU A CA 1
ATOM 2242 C C . GLU A 1 274 ? 2.642 -3.051 16.893 1.00 93.31 274 GLU A C 1
ATOM 2244 O O . GLU A 1 274 ? 1.586 -2.664 17.392 1.00 93.31 274 GLU A O 1
ATOM 2249 N N . LEU A 1 275 ? 3.502 -2.214 16.301 1.00 93.12 275 LEU A N 1
ATOM 2250 C CA . LEU A 1 275 ? 3.313 -0.763 16.279 1.00 93.12 275 LEU A CA 1
ATOM 2251 C C . LEU A 1 275 ? 1.947 -0.372 15.695 1.00 93.12 275 LEU A C 1
ATOM 2253 O O . LEU A 1 275 ? 1.238 0.450 16.265 1.00 93.12 275 LEU A O 1
ATOM 2257 N N . LYS A 1 276 ? 1.525 -1.006 14.594 1.00 93.62 276 LYS A N 1
ATOM 2258 C CA . LYS A 1 276 ? 0.211 -0.744 13.981 1.00 93.62 276 LYS A CA 1
ATOM 2259 C C . LYS A 1 276 ? -0.962 -1.171 14.863 1.00 93.62 276 LYS A C 1
ATOM 2261 O O . LYS A 1 276 ? -2.030 -0.557 14.774 1.00 93.62 276 LYS A O 1
ATOM 2266 N N . CYS A 1 277 ? -0.805 -2.222 15.669 1.00 94.75 277 CYS A N 1
ATOM 2267 C CA . CYS A 1 277 ? -1.809 -2.604 16.662 1.00 94.75 277 CYS A CA 1
ATOM 2268 C C . CYS A 1 277 ? -1.945 -1.509 17.724 1.00 94.75 277 CYS A C 1
ATOM 2270 O O . CYS A 1 277 ? -3.057 -1.025 17.939 1.00 94.75 277 CYS A O 1
ATOM 2272 N N . VAL A 1 278 ? -0.826 -1.043 18.288 1.00 95.69 278 VAL A N 1
ATOM 2273 C CA . VAL A 1 278 ? -0.810 0.053 19.271 1.00 95.69 278 VAL A CA 1
ATOM 2274 C C . VAL A 1 278 ? -1.401 1.337 18.685 1.00 95.69 278 VAL A C 1
ATOM 2276 O O . VAL A 1 278 ? -2.293 1.931 19.285 1.00 95.69 278 VAL A O 1
ATOM 2279 N N . GLU A 1 279 ? -0.986 1.754 17.486 1.00 95.19 279 GLU A N 1
ATOM 2280 C CA . GLU A 1 279 ? -1.541 2.943 16.817 1.00 95.19 279 GLU A CA 1
ATOM 2281 C C . GLU A 1 279 ? -3.069 2.861 16.680 1.00 95.19 279 GLU A C 1
ATOM 2283 O O . GLU A 1 279 ? -3.774 3.866 16.784 1.00 95.19 279 GLU A O 1
ATOM 2288 N N . SER A 1 280 ? -3.593 1.653 16.457 1.00 96.25 280 SER A N 1
ATOM 2289 C CA . SER A 1 280 ? -5.033 1.421 16.351 1.00 96.25 280 SER A CA 1
ATOM 2290 C C . SER A 1 280 ? -5.730 1.493 17.708 1.00 96.25 280 SER A C 1
ATOM 2292 O O . SER A 1 280 ? -6.812 2.069 17.776 1.00 96.25 280 SER A O 1
ATOM 2294 N N . LEU A 1 281 ? -5.104 1.006 18.782 1.00 96.25 281 LEU A N 1
ATOM 2295 C CA . LEU A 1 281 ? -5.602 1.163 20.153 1.00 96.25 281 LEU A CA 1
ATOM 2296 C C . LEU A 1 281 ? -5.639 2.626 20.590 1.00 96.25 281 LEU A C 1
ATOM 2298 O O . LEU A 1 281 ? -6.662 3.081 21.091 1.00 96.25 281 LEU A O 1
ATOM 2302 N N . VAL A 1 282 ? -4.586 3.398 20.309 1.00 94.31 282 VAL A N 1
ATOM 2303 C CA . VAL A 1 282 ? -4.567 4.848 20.570 1.00 94.31 282 VAL A CA 1
ATOM 2304 C C . VAL A 1 282 ? -5.708 5.541 19.826 1.00 94.31 282 VAL A C 1
ATOM 2306 O O . VAL A 1 282 ? -6.387 6.412 20.371 1.00 94.31 282 VAL A O 1
ATOM 2309 N N . ALA A 1 283 ? -5.956 5.147 18.575 1.00 95.44 283 ALA A N 1
ATOM 2310 C CA . ALA A 1 283 ? -7.058 5.697 17.804 1.00 95.44 283 ALA A CA 1
ATOM 2311 C C . ALA A 1 283 ? -8.434 5.326 18.396 1.00 95.44 283 ALA A C 1
ATOM 2313 O O . ALA A 1 283 ? -9.324 6.179 18.417 1.00 95.44 283 ALA A O 1
ATOM 2314 N N . VAL A 1 284 ? -8.598 4.100 18.907 1.00 96.69 284 VAL A N 1
ATOM 2315 C CA . VAL A 1 284 ? -9.806 3.659 19.628 1.00 96.69 284 VAL A CA 1
ATOM 2316 C C . VAL A 1 284 ? -9.984 4.437 20.934 1.00 96.69 284 VAL A C 1
ATOM 2318 O O . VAL A 1 284 ? -11.070 4.959 21.168 1.00 96.69 284 VAL A O 1
ATOM 2321 N N . ALA A 1 285 ? -8.931 4.609 21.735 1.00 95.06 285 ALA A N 1
ATOM 2322 C CA . ALA A 1 285 ? -8.966 5.393 22.971 1.00 95.06 285 ALA A CA 1
ATOM 2323 C C . ALA A 1 285 ? -9.426 6.832 22.701 1.00 95.06 285 ALA A C 1
ATOM 2325 O O . ALA A 1 285 ? -10.351 7.339 23.338 1.00 95.06 285 ALA A O 1
ATOM 2326 N N . LYS A 1 286 ? -8.852 7.471 21.671 1.00 92.81 286 LYS A N 1
ATOM 2327 C CA . LYS A 1 286 ? -9.284 8.800 21.221 1.00 92.81 286 LYS A CA 1
ATOM 2328 C C . LYS A 1 286 ? -10.758 8.817 20.838 1.00 92.81 286 LYS A C 1
ATOM 2330 O O . LYS A 1 286 ? -11.439 9.777 21.170 1.00 92.81 286 LYS A O 1
ATOM 2335 N N . PHE A 1 287 ? -11.255 7.794 20.147 1.00 95.00 287 PHE A N 1
ATOM 2336 C CA . PHE A 1 287 ? -12.668 7.698 19.784 1.00 95.00 287 PHE A CA 1
ATOM 2337 C C . PHE A 1 287 ? -13.582 7.539 21.002 1.00 95.00 287 PHE A C 1
ATOM 2339 O O . PHE A 1 287 ? -14.568 8.266 21.099 1.00 95.00 287 PHE A O 1
ATOM 2346 N N . LEU A 1 288 ? -13.254 6.652 21.940 1.00 95.62 288 LEU A N 1
ATOM 2347 C CA . LEU A 1 288 ? -14.082 6.398 23.122 1.00 95.62 288 LEU A CA 1
ATOM 2348 C C . LEU A 1 288 ? -14.136 7.620 24.047 1.00 95.62 288 LEU A C 1
ATOM 2350 O O . LEU A 1 288 ? -15.217 8.048 24.451 1.00 95.62 288 LEU A O 1
ATOM 2354 N N . TYR A 1 289 ? -12.987 8.252 24.290 1.00 93.44 289 TYR A N 1
ATOM 2355 C CA . TYR A 1 289 ? -12.836 9.275 25.328 1.00 93.44 289 TYR A CA 1
ATOM 2356 C C . TYR A 1 289 ? -12.746 10.715 24.792 1.00 93.44 289 TYR A C 1
ATOM 2358 O O . TYR A 1 289 ? -12.453 11.652 25.536 1.00 93.44 289 TYR A O 1
ATOM 2366 N N . HIS A 1 290 ? -13.067 10.958 23.511 1.00 89.75 290 HIS A N 1
ATOM 2367 C CA . HIS A 1 290 ? -13.026 12.311 22.919 1.00 89.75 290 HIS A CA 1
ATOM 2368 C C . HIS A 1 290 ? -13.963 13.339 23.580 1.00 89.75 290 HIS A C 1
ATOM 2370 O O . HIS A 1 290 ? -13.848 14.538 23.302 1.00 89.75 290 HIS A O 1
ATOM 2376 N N . LYS A 1 291 ? -14.969 12.895 24.344 1.00 89.12 291 LYS A N 1
ATOM 2377 C CA . LYS A 1 291 ? -15.892 13.787 25.065 1.00 89.12 291 LYS A CA 1
ATOM 2378 C C . LYS A 1 291 ? -15.305 14.219 26.405 1.00 89.12 291 LYS A C 1
ATOM 2380 O O . LYS A 1 291 ? -15.379 15.401 26.730 1.00 89.12 291 LYS A O 1
ATOM 2385 N N . GLU A 1 292 ? -14.682 13.290 27.125 1.00 85.94 292 GLU A N 1
ATOM 2386 C CA . GLU A 1 292 ? -14.031 13.537 28.417 1.00 85.94 292 GLU A CA 1
ATOM 2387 C C . GLU A 1 292 ? -12.876 14.530 28.263 1.00 85.94 292 GLU A C 1
ATOM 2389 O O . GLU A 1 292 ? -12.783 15.501 29.013 1.00 85.94 292 GLU A O 1
ATOM 2394 N N . SER A 1 293 ? -12.092 14.402 27.187 1.00 78.50 293 SER A N 1
ATOM 2395 C CA . SER A 1 293 ? -10.988 15.326 26.890 1.00 78.50 293 SER A CA 1
ATOM 2396 C C . SER A 1 293 ? -11.420 16.771 26.605 1.00 78.50 293 SER A C 1
ATOM 2398 O O . SER A 1 293 ? -10.594 17.682 26.644 1.00 78.50 293 SER A O 1
ATOM 2400 N N . LYS A 1 294 ? -12.709 17.019 26.328 1.00 75.75 294 LYS A N 1
ATOM 2401 C CA . LYS A 1 294 ? -13.255 18.375 26.137 1.00 75.75 294 LYS A CA 1
ATOM 2402 C C . LYS A 1 294 ? -13.760 19.010 27.431 1.00 75.75 294 LYS A C 1
ATOM 2404 O O . LYS A 1 294 ? -13.957 20.224 27.442 1.00 75.75 294 LYS A O 1
ATOM 2409 N N . TYR A 1 295 ? -14.020 18.216 28.471 1.00 66.81 295 TYR A N 1
ATOM 2410 C CA . TYR A 1 295 ? -14.664 18.685 29.701 1.00 66.81 295 TYR A CA 1
ATOM 2411 C C . TYR A 1 295 ? -13.678 19.320 30.693 1.00 66.81 295 TYR A C 1
ATOM 2413 O O . TYR A 1 295 ? -14.107 20.046 31.588 1.00 66.81 295 TYR A O 1
ATOM 2421 N N . GLN A 1 296 ? -12.363 19.141 30.505 1.00 59.34 296 GLN A N 1
ATOM 2422 C CA . GLN A 1 296 ? -11.354 19.887 31.263 1.00 59.34 296 GLN A CA 1
ATOM 2423 C C . GLN A 1 296 ? -11.486 21.382 30.953 1.00 59.34 296 GLN A C 1
ATOM 2425 O O . GLN A 1 296 ? -11.086 21.887 29.899 1.00 59.34 296 GLN A O 1
ATOM 2430 N N . SER A 1 297 ? -12.166 22.078 31.865 1.00 47.44 297 SER A N 1
ATOM 2431 C CA . SER A 1 297 ? -12.568 23.459 31.675 1.00 47.44 297 SER A CA 1
ATOM 2432 C C . SER A 1 297 ? -11.338 24.354 31.515 1.00 47.44 297 SER A C 1
ATOM 2434 O O . SER A 1 297 ? -10.318 24.191 32.187 1.00 47.44 297 SER A O 1
ATOM 2436 N N . ARG A 1 298 ? -11.461 25.375 30.659 1.00 53.50 298 ARG A N 1
ATOM 2437 C CA . ARG A 1 298 ? -10.458 26.440 30.466 1.00 53.50 298 ARG A CA 1
ATOM 2438 C C . ARG A 1 298 ? -10.027 27.137 31.769 1.00 53.50 298 ARG A C 1
ATOM 2440 O O . ARG A 1 298 ? -9.069 27.903 31.738 1.00 53.50 298 ARG A O 1
ATOM 2447 N N . VAL A 1 299 ? -10.717 26.887 32.884 1.00 51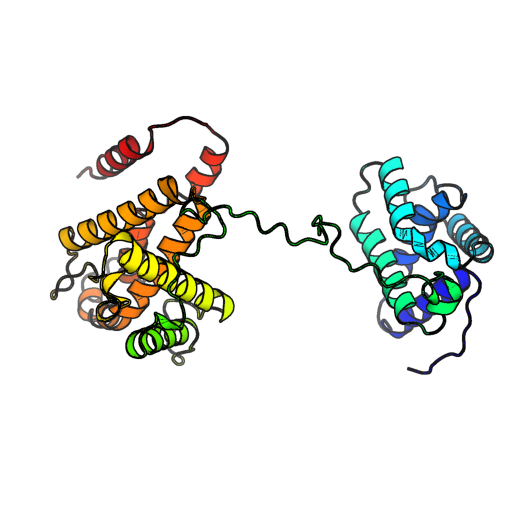.94 299 VAL A N 1
ATOM 2448 C CA . VAL A 1 299 ? -10.453 27.477 34.199 1.00 51.94 299 VAL A CA 1
ATOM 2449 C C . VAL A 1 299 ? -9.080 27.058 34.741 1.00 51.94 299 VAL A C 1
ATOM 2451 O O . VAL A 1 299 ? -8.404 27.889 35.339 1.00 51.94 299 VAL A O 1
ATOM 2454 N N . GLN A 1 300 ? -8.589 25.847 34.445 1.00 50.78 300 GLN A N 1
ATOM 2455 C CA . GLN A 1 300 ? -7.254 25.411 34.896 1.00 50.78 300 GLN A CA 1
ATOM 2456 C C . GLN A 1 300 ? -6.084 25.975 34.068 1.00 50.78 300 GLN A C 1
ATOM 2458 O O . GLN A 1 300 ? -4.949 25.949 34.528 1.00 50.78 300 GLN A O 1
ATOM 2463 N N . VAL A 1 301 ? -6.332 26.549 32.884 1.00 49.06 301 VAL A N 1
ATOM 2464 C CA . VAL A 1 301 ? -5.272 27.133 32.027 1.00 49.06 301 VAL A CA 1
ATOM 2465 C C . VAL A 1 301 ? -5.096 28.642 32.285 1.00 49.06 301 VAL A C 1
ATOM 2467 O O . VAL A 1 301 ? -4.208 29.286 31.731 1.00 49.06 301 VAL A O 1
ATOM 2470 N N . GLY A 1 302 ? -5.946 29.236 33.132 1.00 45.97 302 GLY A N 1
ATOM 2471 C CA . GLY A 1 302 ? -5.908 30.663 33.472 1.00 45.97 302 GLY A CA 1
ATOM 2472 C C . GLY A 1 302 ? -5.015 31.034 34.663 1.00 45.97 302 GLY A C 1
ATOM 2473 O O . GLY A 1 302 ? -4.733 32.218 34.844 1.00 45.97 302 GLY A O 1
ATOM 2474 N N . GLY A 1 303 ? -4.564 30.066 35.468 1.00 46.47 303 GLY A N 1
ATOM 2475 C CA . GLY A 1 303 ? -3.713 30.302 36.638 1.00 46.47 303 GLY A CA 1
ATOM 2476 C C . GLY A 1 303 ? -2.232 30.108 36.311 1.00 46.47 303 GLY A C 1
ATOM 2477 O O . GLY A 1 303 ? -1.824 28.993 36.022 1.00 46.47 303 GLY A O 1
ATOM 2478 N N . ARG A 1 304 ? -1.439 31.183 36.409 1.00 43.81 304 ARG A N 1
ATOM 2479 C CA . ARG A 1 304 ? -0.001 31.305 36.067 1.00 43.81 304 ARG A CA 1
ATOM 2480 C C . ARG A 1 304 ? 0.320 31.383 34.573 1.00 43.81 304 ARG A C 1
ATOM 2482 O O . ARG A 1 304 ? 0.843 30.466 33.948 1.00 43.81 304 ARG A O 1
ATOM 2489 N N . ARG A 1 305 ? 0.112 32.586 34.033 1.00 39.72 305 ARG A N 1
ATOM 2490 C CA . ARG A 1 305 ? 0.913 33.110 32.920 1.00 39.72 305 ARG A CA 1
ATOM 2491 C C . ARG A 1 305 ? 2.312 33.477 33.429 1.00 39.72 305 ARG A C 1
ATOM 2493 O O . ARG A 1 305 ? 2.634 34.655 33.496 1.00 39.72 305 ARG A O 1
ATOM 2500 N N . ASP A 1 306 ? 3.125 32.478 33.742 1.00 38.62 306 ASP A N 1
ATOM 2501 C CA . ASP A 1 306 ? 4.567 32.617 33.557 1.00 38.62 306 ASP A CA 1
ATOM 2502 C C . ASP A 1 306 ? 4.886 31.938 32.232 1.00 38.62 306 ASP A C 1
ATOM 2504 O O . ASP A 1 306 ? 4.382 30.862 31.909 1.00 38.62 306 ASP A O 1
ATOM 2508 N N . THR A 1 307 ? 5.609 32.658 31.391 1.00 41.25 307 THR A N 1
ATOM 2509 C CA . THR A 1 307 ? 5.795 32.413 29.964 1.00 41.25 307 THR A CA 1
ATOM 2510 C C . THR A 1 307 ? 6.395 31.039 29.661 1.00 41.25 307 THR A C 1
ATOM 2512 O O . THR A 1 307 ? 7.592 30.907 29.432 1.00 41.25 307 THR A O 1
ATOM 2515 N N . CYS A 1 308 ? 5.556 30.015 29.565 1.00 33.78 308 CYS 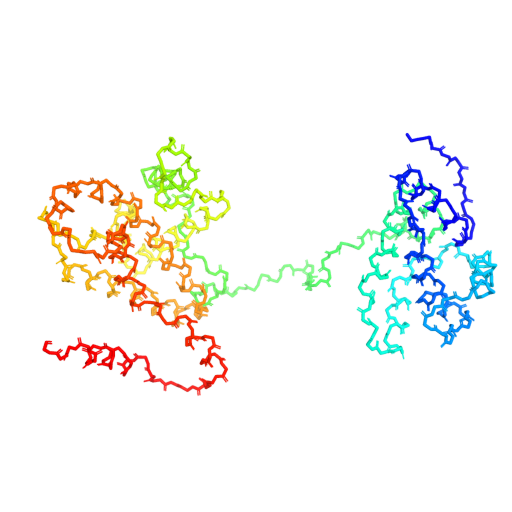A N 1
ATOM 2516 C CA . CYS A 1 308 ? 5.857 28.786 28.849 1.00 33.78 308 CYS A CA 1
ATOM 2517 C C . CYS A 1 308 ? 4.790 28.583 27.774 1.00 33.78 308 CYS A C 1
ATOM 2519 O O . CYS A 1 308 ? 3.589 28.655 28.027 1.00 33.78 308 CYS A O 1
ATOM 2521 N N . LYS A 1 309 ? 5.246 28.370 26.537 1.00 39.69 309 LYS A N 1
ATOM 2522 C CA . LYS A 1 309 ? 4.435 28.076 25.349 1.00 39.69 309 LYS A CA 1
ATOM 2523 C C . LYS A 1 309 ? 3.729 26.715 25.510 1.00 39.69 309 LYS A C 1
ATOM 2525 O O . LYS A 1 309 ? 4.096 25.746 24.858 1.00 39.69 309 LYS A O 1
ATOM 2530 N N . LEU A 1 310 ? 2.726 26.633 26.381 1.00 41.88 310 LEU A N 1
ATOM 2531 C CA . LEU A 1 310 ? 1.997 25.410 26.739 1.00 41.88 310 LEU A CA 1
ATOM 2532 C C . LEU A 1 310 ? 0.560 25.468 26.203 1.00 41.88 310 LEU A C 1
ATOM 2534 O O . LEU A 1 310 ? -0.413 25.569 26.939 1.00 41.88 310 LEU A O 1
ATOM 2538 N N . GLY A 1 311 ? 0.431 25.398 24.877 1.00 33.97 311 GLY A N 1
ATOM 2539 C CA . GLY A 1 311 ? -0.839 25.131 24.183 1.00 33.97 311 GLY A CA 1
ATOM 2540 C C . GLY A 1 311 ? -1.084 23.642 23.893 1.00 33.97 311 GLY A C 1
ATOM 2541 O O . GLY A 1 311 ? -1.998 23.314 23.141 1.00 33.97 311 GLY A O 1
ATOM 2542 N N . HIS A 1 312 ? -0.257 22.746 24.445 1.00 43.03 312 HIS A N 1
ATOM 2543 C CA . HIS A 1 312 ? -0.149 21.336 24.033 1.00 43.03 312 HIS A CA 1
ATOM 2544 C C . HIS A 1 312 ? -0.291 20.310 25.169 1.00 43.03 312 HIS A C 1
ATOM 2546 O O . HIS A 1 312 ? -0.032 19.132 24.964 1.00 43.03 312 HIS A O 1
ATOM 2552 N N . VAL A 1 313 ? -0.740 20.723 26.351 1.00 41.00 313 VAL A N 1
ATOM 2553 C CA . VAL A 1 313 ? -0.562 19.928 27.577 1.00 41.00 313 VAL A CA 1
ATOM 2554 C C . VAL A 1 313 ? -1.432 18.668 27.624 1.00 41.00 313 VAL A C 1
ATOM 2556 O O . VAL A 1 313 ? -0.937 17.603 27.949 1.00 41.00 313 VAL A O 1
ATOM 2559 N N . VAL A 1 314 ? -2.684 18.701 27.166 1.00 42.88 314 VAL A N 1
ATOM 2560 C CA . VAL A 1 314 ? -3.580 17.533 27.329 1.00 42.88 314 VAL A CA 1
ATOM 2561 C C . VAL A 1 314 ? -3.359 16.439 26.272 1.00 42.88 314 VAL A C 1
ATOM 2563 O O . VAL A 1 314 ? -3.545 15.257 26.539 1.00 42.88 314 VAL A O 1
ATOM 2566 N N . ASN A 1 315 ? -2.908 16.814 25.071 1.00 43.16 315 ASN A N 1
ATOM 2567 C CA . ASN A 1 315 ? -2.643 15.867 23.979 1.00 43.16 315 ASN A CA 1
ATOM 2568 C C . ASN A 1 315 ? -1.218 15.299 24.031 1.00 43.16 315 ASN A C 1
ATOM 2570 O O . ASN A 1 315 ? -0.907 14.360 23.305 1.00 43.16 315 ASN A O 1
ATOM 2574 N N . ASN A 1 316 ? -0.369 15.869 24.887 1.00 42.84 316 ASN A N 1
ATOM 2575 C CA . ASN A 1 316 ? 0.854 15.230 25.312 1.00 42.84 316 ASN A CA 1
ATOM 2576 C C . ASN A 1 316 ? 0.533 14.118 26.317 1.00 42.84 316 ASN A C 1
ATOM 2578 O O . ASN A 1 316 ? 1.022 13.041 26.102 1.00 42.84 316 ASN A O 1
ATOM 2582 N N . TYR A 1 317 ? -0.411 14.207 27.255 1.00 44.19 317 TYR A N 1
ATOM 2583 C CA . TYR A 1 317 ? -0.572 13.112 28.237 1.00 44.19 317 TYR A CA 1
ATOM 2584 C C . TYR A 1 317 ? -0.982 11.729 27.701 1.00 44.19 317 TYR A C 1
ATOM 2586 O O . TYR A 1 317 ? -0.330 10.766 28.060 1.00 44.19 317 TYR A O 1
ATOM 2594 N N . CYS A 1 318 ? -1.973 11.568 26.815 1.00 40.28 318 CYS A N 1
ATOM 2595 C CA . CYS A 1 318 ? -2.230 10.242 26.206 1.00 40.28 318 CYS A CA 1
ATOM 2596 C C . CYS A 1 318 ? -1.271 9.927 25.052 1.00 40.28 318 CYS A C 1
ATOM 2598 O O . CYS A 1 318 ? -1.232 8.796 24.579 1.00 40.28 318 CYS A O 1
ATOM 2600 N N . ARG A 1 319 ? -0.551 10.936 24.542 1.00 41.19 319 ARG A N 1
ATOM 2601 C CA . ARG A 1 319 ? 0.540 10.732 23.597 1.00 41.19 319 ARG A CA 1
ATOM 2602 C C . ARG A 1 319 ? 1.763 10.367 24.421 1.00 41.19 319 ARG A C 1
ATOM 2604 O O . ARG A 1 319 ? 1.950 9.189 24.534 1.00 41.19 319 ARG A O 1
ATOM 2611 N N . GLU A 1 320 ? 2.512 11.264 25.051 1.00 41.47 320 GLU A N 1
ATOM 2612 C CA . GLU A 1 320 ? 3.577 11.046 26.059 1.00 41.47 320 GLU A CA 1
ATOM 2613 C C . GLU A 1 320 ? 3.340 9.890 27.061 1.00 41.47 320 GLU A C 1
ATOM 2615 O O . GLU A 1 320 ? 4.248 9.103 27.236 1.00 41.47 320 GLU A O 1
ATOM 2620 N N . ALA A 1 321 ? 2.171 9.608 27.644 1.00 44.03 321 ALA A N 1
ATOM 2621 C CA . ALA A 1 321 ? 2.052 8.386 28.476 1.00 44.03 321 ALA A CA 1
ATOM 2622 C C . ALA A 1 321 ? 2.055 7.077 27.659 1.00 44.03 321 ALA A C 1
ATOM 2624 O O . ALA A 1 321 ? 2.358 6.031 28.200 1.00 44.03 321 ALA A O 1
ATOM 2625 N N . LEU A 1 322 ? 1.750 7.111 26.359 1.00 44.31 322 LEU A N 1
ATOM 2626 C CA . LEU A 1 322 ? 1.852 5.977 25.420 1.00 44.31 322 LEU A CA 1
ATOM 2627 C C . LEU A 1 322 ? 3.021 6.131 24.426 1.00 44.31 322 LEU A C 1
ATOM 2629 O O . LEU A 1 322 ? 3.325 5.212 23.687 1.00 44.31 322 LEU A O 1
ATOM 2633 N N . VAL A 1 323 ? 3.671 7.292 24.370 1.00 41.88 323 VAL A N 1
ATOM 2634 C CA . VAL A 1 323 ? 4.700 7.739 23.419 1.00 41.88 323 VAL A CA 1
ATOM 2635 C C . VAL A 1 323 ? 5.987 7.978 24.184 1.00 41.88 323 VAL A C 1
ATOM 2637 O O . VAL A 1 323 ? 7.003 7.550 23.700 1.00 41.88 323 VAL A O 1
ATOM 2640 N N . ASP A 1 324 ? 6.027 8.482 25.404 1.00 40.06 324 ASP A N 1
ATOM 2641 C CA . ASP A 1 324 ? 7.219 8.340 26.261 1.00 40.06 324 ASP A CA 1
ATOM 2642 C C . ASP A 1 324 ? 7.402 6.876 26.698 1.00 40.06 324 ASP A C 1
ATOM 2644 O O . ASP A 1 324 ? 8.534 6.432 26.865 1.00 40.06 324 ASP A O 1
ATOM 2648 N N . LEU A 1 325 ? 6.320 6.084 26.732 1.00 42.53 325 LEU A N 1
ATOM 2649 C CA . LEU A 1 325 ? 6.376 4.619 26.854 1.00 42.53 325 LEU A CA 1
ATOM 2650 C C . LEU A 1 325 ? 6.789 3.898 25.550 1.00 42.53 325 LEU A C 1
ATOM 2652 O O . LEU A 1 325 ? 7.316 2.793 25.623 1.00 42.53 325 LEU A O 1
ATOM 2656 N N . LEU A 1 326 ? 6.596 4.491 24.354 1.00 41.84 326 LEU A N 1
ATOM 2657 C CA . LEU A 1 326 ? 6.823 3.808 23.053 1.00 41.84 326 LEU A CA 1
ATOM 2658 C C . LEU A 1 326 ? 7.654 4.587 22.013 1.00 41.84 326 LEU A C 1
ATOM 2660 O O . LEU A 1 326 ? 7.806 4.155 20.868 1.00 41.84 326 LEU A O 1
ATOM 2664 N N . THR A 1 327 ? 8.228 5.731 22.371 1.00 37.59 327 THR A N 1
ATOM 2665 C CA . THR A 1 327 ? 9.068 6.570 21.514 1.00 37.59 327 THR A CA 1
ATOM 2666 C C . THR A 1 327 ? 10.438 6.775 22.132 1.00 37.59 327 THR A C 1
ATOM 2668 O O . THR A 1 327 ? 10.814 7.837 22.611 1.00 37.59 327 THR A O 1
ATOM 2671 N N . CYS A 1 328 ? 11.283 5.786 21.861 1.00 34.91 328 CYS A N 1
ATOM 2672 C CA . CYS A 1 328 ? 12.624 6.078 21.374 1.00 34.91 328 CYS A CA 1
ATOM 2673 C C . CYS A 1 328 ? 12.760 5.636 19.897 1.00 34.91 328 CYS A C 1
ATOM 2675 O O . CYS A 1 328 ? 13.429 4.652 19.587 1.00 34.91 328 CYS A O 1
ATOM 2677 N N . PRO A 1 329 ? 12.146 6.334 18.915 1.00 38.16 329 PRO A N 1
ATOM 2678 C CA . PRO A 1 329 ? 12.167 5.923 17.511 1.00 38.16 329 PRO A CA 1
ATOM 2679 C C . PRO A 1 329 ? 13.498 6.287 16.841 1.00 38.16 329 PRO A C 1
ATOM 2681 O O . PRO A 1 329 ? 13.812 5.766 15.772 1.00 38.16 329 PRO A O 1
ATOM 2684 N N . LYS A 1 330 ? 14.289 7.181 17.459 1.00 36.94 330 LYS A N 1
ATOM 2685 C CA . LYS A 1 330 ? 15.664 7.461 17.028 1.00 36.94 330 LYS A CA 1
ATOM 2686 C C . LYS A 1 330 ? 16.598 6.289 17.342 1.00 36.94 330 LYS A C 1
ATOM 2688 O O . LYS A 1 330 ? 17.406 5.958 16.487 1.00 36.94 330 LYS A O 1
ATOM 2693 N N . MET A 1 331 ? 16.402 5.589 18.463 1.00 35.28 331 MET A N 1
ATOM 2694 C CA . MET A 1 331 ? 17.226 4.429 18.816 1.00 35.28 331 MET A CA 1
ATOM 2695 C C . MET A 1 331 ? 16.825 3.138 18.098 1.00 35.28 331 MET A C 1
ATOM 2697 O O . MET A 1 331 ? 17.708 2.385 17.717 1.00 35.28 331 MET A O 1
ATOM 2701 N N . ILE A 1 332 ? 15.543 2.903 17.789 1.00 38.53 332 ILE A N 1
ATOM 2702 C CA . ILE A 1 332 ? 15.140 1.683 17.051 1.00 38.53 332 ILE A CA 1
ATOM 2703 C C . ILE A 1 332 ? 15.763 1.637 15.642 1.00 38.53 332 ILE A C 1
ATOM 2705 O O . ILE A 1 332 ? 16.074 0.562 15.141 1.00 38.53 332 ILE A O 1
ATOM 2709 N N . LYS A 1 333 ? 16.004 2.785 14.993 1.00 35.69 333 LYS A N 1
ATOM 2710 C CA . LYS A 1 333 ? 16.710 2.817 13.698 1.00 35.69 333 LYS A CA 1
ATOM 2711 C C . LYS A 1 333 ? 18.224 2.618 13.809 1.00 35.69 333 LYS A C 1
ATOM 2713 O O . LYS A 1 333 ? 18.813 2.150 12.839 1.00 35.69 333 LYS A O 1
ATOM 2718 N N . GLU A 1 334 ? 18.835 2.972 14.936 1.00 36.88 334 GLU A N 1
ATOM 2719 C CA . GLU A 1 334 ? 20.277 2.806 15.164 1.00 36.88 334 GLU A CA 1
ATOM 2720 C C . GLU A 1 334 ? 20.606 1.408 15.720 1.00 36.88 334 GLU A C 1
ATOM 2722 O O . GLU A 1 334 ? 21.579 0.799 15.279 1.00 36.88 334 GLU A O 1
ATOM 2727 N N . GLU A 1 335 ? 19.739 0.824 16.553 1.00 35.22 335 GLU A N 1
ATOM 2728 C CA . GLU A 1 335 ? 19.889 -0.542 17.080 1.00 35.22 335 GLU A CA 1
ATOM 2729 C C . GLU A 1 335 ? 19.368 -1.642 16.141 1.00 35.22 335 GLU A C 1
ATOM 2731 O O . GLU A 1 335 ? 19.828 -2.773 16.225 1.00 35.22 335 GLU A O 1
ATOM 2736 N N . LEU A 1 336 ? 18.515 -1.352 15.149 1.00 37.62 336 LEU A N 1
ATOM 2737 C CA . LEU A 1 336 ? 18.198 -2.345 14.101 1.00 37.62 336 LEU A CA 1
ATOM 2738 C C . LEU A 1 336 ? 19.410 -2.703 13.214 1.00 37.62 336 LEU A C 1
ATOM 2740 O O . LEU A 1 336 ? 19.345 -3.682 12.471 1.00 37.62 336 LEU A O 1
ATOM 2744 N N . ASN A 1 337 ? 20.514 -1.951 13.308 1.00 34.16 337 ASN A N 1
ATOM 2745 C CA . ASN A 1 337 ? 21.806 -2.308 12.716 1.00 34.16 337 ASN A CA 1
ATOM 2746 C C . ASN A 1 337 ? 22.751 -3.032 13.694 1.00 34.16 337 ASN A C 1
ATOM 2748 O O . ASN A 1 337 ? 23.803 -3.503 13.261 1.00 34.16 337 ASN A O 1
ATOM 2752 N N . PHE A 1 338 ? 22.400 -3.151 14.978 1.00 31.30 338 PHE A N 1
ATOM 2753 C CA . PHE A 1 338 ? 23.249 -3.753 16.002 1.00 31.30 338 PHE A CA 1
ATOM 2754 C C . PHE A 1 338 ? 22.489 -4.821 16.806 1.00 31.30 338 PHE A C 1
ATOM 2756 O O . PHE A 1 338 ? 21.682 -4.535 17.679 1.00 31.30 338 PHE A O 1
ATOM 2763 N N . CYS A 1 339 ? 22.864 -6.071 16.533 1.00 30.97 339 CYS A N 1
ATOM 2764 C CA . CYS A 1 339 ? 22.711 -7.249 17.388 1.00 30.97 339 CYS A CA 1
ATOM 2765 C C . CYS A 1 339 ? 21.360 -7.990 17.413 1.00 30.97 339 CYS A C 1
ATOM 2767 O O . CYS A 1 339 ? 20.413 -7.687 18.130 1.00 30.97 339 CYS A O 1
ATOM 2769 N N . THR A 1 340 ? 21.400 -9.156 16.762 1.00 35.22 340 THR A N 1
ATOM 2770 C CA . THR A 1 340 ? 21.129 -10.441 17.422 1.00 35.22 340 THR A CA 1
ATOM 2771 C C . THR A 1 340 ? 21.629 -10.456 18.872 1.00 35.22 340 THR A C 1
ATOM 2773 O O . THR A 1 340 ? 22.825 -10.286 19.083 1.00 35.22 340 THR A O 1
ATOM 2776 N N . VAL A 1 341 ? 20.736 -10.715 19.831 1.00 32.81 341 VAL A N 1
ATOM 2777 C CA . VAL A 1 341 ? 20.886 -11.564 21.038 1.00 32.81 341 VAL A CA 1
ATOM 2778 C C . VAL A 1 341 ? 19.891 -11.086 22.104 1.00 32.81 341 VAL A C 1
ATOM 2780 O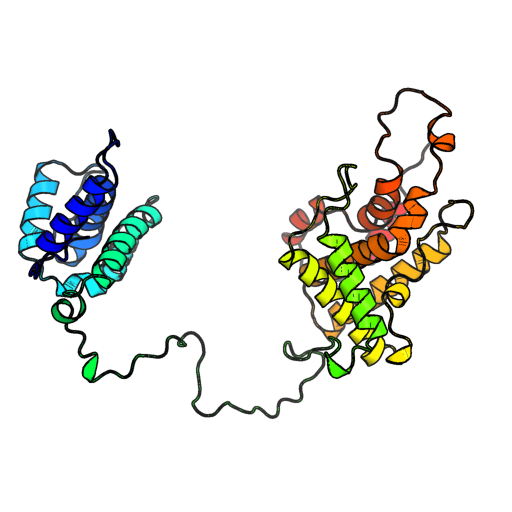 O . VAL A 1 341 ? 19.740 -9.903 22.380 1.00 32.81 341 VAL A O 1
ATOM 2783 N N . ASN A 1 342 ? 19.185 -12.070 22.659 1.00 44.97 342 ASN A N 1
ATOM 2784 C CA . ASN A 1 342 ? 18.208 -12.002 23.740 1.00 44.97 342 ASN A CA 1
ATOM 2785 C C . ASN A 1 342 ? 18.597 -11.093 24.926 1.00 44.97 342 ASN A C 1
ATOM 2787 O O . ASN A 1 342 ? 19.766 -11.023 25.294 1.00 44.97 342 ASN A O 1
ATOM 2791 N N . ARG A 1 343 ? 17.552 -10.609 25.627 1.00 36.91 343 ARG A N 1
ATOM 2792 C CA . ARG A 1 343 ? 17.501 -10.197 27.056 1.00 36.91 343 ARG A CA 1
ATOM 2793 C C . ARG A 1 343 ? 17.604 -8.715 27.471 1.00 36.91 343 ARG A C 1
ATOM 2795 O O . ARG A 1 343 ? 17.634 -8.467 28.672 1.00 36.91 343 ARG A O 1
ATOM 2802 N N . SER A 1 344 ? 17.524 -7.734 26.571 1.00 36.78 344 SER A N 1
ATOM 2803 C CA . SER A 1 344 ? 17.721 -6.316 26.967 1.00 36.78 344 SER A CA 1
ATOM 2804 C C . SER A 1 344 ? 16.460 -5.483 27.254 1.00 36.78 344 SER A C 1
ATOM 2806 O O . SER A 1 344 ? 16.583 -4.374 27.762 1.00 36.78 344 SER A O 1
ATOM 2808 N N . PHE A 1 345 ? 15.244 -5.980 26.999 1.00 38.69 345 PHE A N 1
ATOM 2809 C CA . PHE A 1 345 ? 14.038 -5.140 27.136 1.00 38.69 345 PHE A CA 1
ATOM 2810 C C . PHE A 1 345 ? 13.639 -4.869 28.604 1.00 38.69 345 PHE A C 1
ATOM 2812 O O . PHE A 1 345 ? 13.254 -3.755 28.945 1.00 38.69 345 PHE A O 1
ATOM 2819 N N . HIS A 1 346 ? 13.827 -5.843 29.504 1.00 35.28 346 HIS A N 1
ATOM 2820 C CA . HIS A 1 346 ? 13.489 -5.693 30.930 1.00 35.28 346 HIS A CA 1
ATOM 2821 C C . HIS A 1 346 ? 14.462 -4.791 31.709 1.00 35.28 346 HIS A C 1
ATOM 2823 O O . HIS A 1 346 ? 14.050 -4.113 32.643 1.00 35.28 346 HIS A O 1
ATOM 2829 N N . LEU A 1 347 ? 15.743 -4.755 31.323 1.00 35.00 347 LEU A N 1
ATOM 2830 C CA . LEU A 1 347 ? 16.757 -3.910 31.970 1.00 35.00 347 LEU A CA 1
ATOM 2831 C C . LEU A 1 347 ? 16.633 -2.434 31.562 1.00 35.00 347 LEU A C 1
ATOM 2833 O O . LEU A 1 347 ? 17.044 -1.557 32.317 1.00 35.00 347 LEU A O 1
ATOM 2837 N N . PHE A 1 348 ? 16.039 -2.150 30.398 1.00 34.69 348 PHE A N 1
ATOM 2838 C CA . PHE A 1 348 ? 15.901 -0.783 29.901 1.00 34.69 348 PHE A CA 1
ATOM 2839 C C . PHE A 1 348 ? 14.715 -0.043 30.537 1.00 34.69 348 PHE A C 1
ATOM 2841 O O . PHE A 1 348 ? 14.872 1.120 30.898 1.00 34.69 348 PHE A O 1
ATOM 2848 N N . LEU A 1 349 ? 13.587 -0.726 30.797 1.00 31.41 349 LEU A N 1
ATOM 2849 C CA . LEU A 1 349 ? 12.448 -0.126 31.514 1.00 31.41 349 LEU A CA 1
ATOM 2850 C C . LEU A 1 349 ? 12.827 0.328 32.939 1.00 31.41 349 LEU A C 1
ATOM 2852 O O . LEU A 1 349 ? 12.391 1.390 33.384 1.00 31.41 349 LEU A O 1
ATOM 2856 N N . SER A 1 350 ? 13.696 -0.420 33.632 1.00 31.73 350 SER A N 1
ATOM 2857 C CA . SER A 1 350 ? 14.184 -0.056 34.973 1.00 31.73 350 SER A CA 1
ATOM 2858 C C . SER A 1 350 ? 15.180 1.114 34.979 1.00 31.73 350 SER A C 1
ATOM 2860 O O . SER A 1 350 ? 15.276 1.822 35.978 1.00 31.73 350 SER A O 1
ATOM 2862 N N . LEU A 1 351 ? 15.909 1.353 33.883 1.00 29.80 351 LEU A N 1
ATOM 2863 C CA . LEU A 1 351 ? 16.909 2.429 33.793 1.00 29.80 351 LEU A CA 1
ATOM 2864 C C . LEU A 1 351 ? 16.301 3.786 33.408 1.00 29.80 351 LEU A C 1
ATOM 2866 O O . LEU A 1 351 ? 16.812 4.825 33.829 1.00 29.80 351 LEU A O 1
ATOM 2870 N N . THR A 1 352 ? 15.179 3.807 32.684 1.00 34.22 352 THR A N 1
ATOM 2871 C CA . THR A 1 352 ? 14.471 5.051 32.330 1.00 34.22 352 THR A CA 1
ATOM 2872 C C . THR A 1 352 ? 13.657 5.664 33.474 1.00 34.22 352 THR A C 1
ATOM 2874 O O . THR A 1 352 ? 13.370 6.857 33.424 1.00 34.22 352 THR A O 1
ATOM 2877 N N . LEU A 1 353 ? 13.353 4.907 34.535 1.00 31.17 353 LEU A N 1
ATOM 2878 C CA . LEU A 1 353 ? 12.668 5.415 35.735 1.00 31.17 353 LEU A CA 1
ATOM 2879 C C . LEU A 1 353 ? 13.621 5.972 36.813 1.00 31.17 353 LEU A C 1
ATOM 2881 O O . LEU A 1 353 ? 13.169 6.648 37.731 1.00 31.17 353 LEU A O 1
ATOM 2885 N N . ALA A 1 354 ? 14.937 5.754 36.696 1.00 27.62 354 ALA A N 1
ATOM 2886 C CA . ALA A 1 354 ? 15.915 6.164 37.714 1.00 27.62 354 ALA A CA 1
ATOM 2887 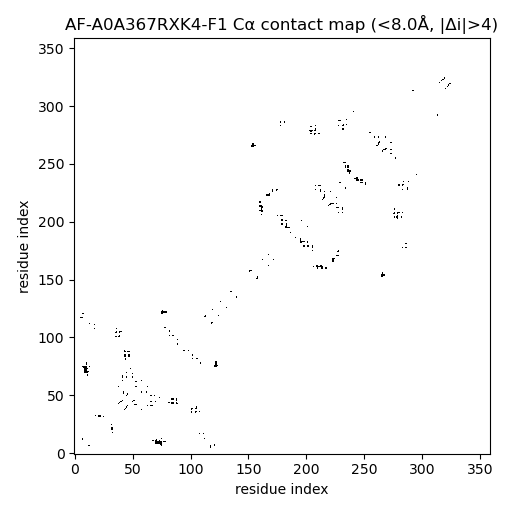C C . ALA A 1 354 ? 16.597 7.523 37.450 1.00 27.62 354 ALA A C 1
ATOM 2889 O O . ALA A 1 354 ? 17.267 8.057 38.332 1.00 27.62 354 ALA A O 1
ATOM 2890 N N . HIS A 1 355 ? 16.435 8.122 36.266 1.00 29.22 355 HIS A N 1
ATOM 2891 C CA . HIS A 1 355 ? 17.103 9.378 35.913 1.00 29.22 355 HIS A CA 1
ATOM 2892 C C . HIS A 1 355 ? 16.119 10.430 35.406 1.00 29.22 355 HIS A C 1
ATOM 2894 O O . HIS A 1 355 ? 15.954 10.599 34.201 1.00 29.22 355 HIS A O 1
ATOM 2900 N N . LYS A 1 356 ? 15.519 11.174 36.342 1.00 28.36 356 LYS A N 1
ATOM 2901 C CA . LYS A 1 356 ? 15.200 12.610 36.211 1.00 28.36 356 LYS A CA 1
ATOM 2902 C C . LYS A 1 356 ? 14.471 13.094 37.460 1.00 28.36 356 LYS A C 1
ATOM 2904 O O . LYS A 1 356 ? 13.264 13.165 37.423 1.00 28.36 356 LYS A O 1
ATOM 2909 N N . TRP A 1 357 ? 15.205 13.420 38.521 1.00 25.17 357 TRP A N 1
ATOM 2910 C CA . TRP A 1 357 ? 14.961 14.549 39.436 1.00 25.17 357 TRP A CA 1
ATOM 2911 C C . TRP A 1 357 ? 16.270 14.757 40.220 1.00 25.17 357 TRP A C 1
ATOM 2913 O O . TRP A 1 357 ? 16.730 13.838 40.896 1.00 25.17 357 TRP A O 1
ATOM 2923 N N . PRO A 1 358 ? 16.892 15.939 40.135 1.00 27.81 358 PRO A N 1
ATOM 2924 C CA . PRO A 1 358 ? 17.426 16.563 41.332 1.00 27.81 358 PRO A CA 1
ATOM 2925 C C . PRO A 1 358 ? 16.697 17.890 41.554 1.00 27.81 358 PRO A C 1
ATOM 2927 O O . PRO A 1 358 ? 16.552 18.650 40.604 1.00 27.81 358 PRO A O 1
ATOM 2930 N N . PHE A 1 359 ? 16.266 18.086 42.804 1.00 32.47 359 PHE A N 1
ATOM 2931 C CA . PHE A 1 359 ? 15.875 19.335 43.474 1.00 32.47 359 PHE A CA 1
ATOM 2932 C C . PHE A 1 359 ? 15.069 20.387 42.700 1.00 32.47 359 PHE A C 1
ATOM 2934 O O . PHE A 1 359 ? 15.611 21.036 41.780 1.00 32.47 359 PHE A O 1
#

Mean predicted aligned error: 15.61 Å